Protein AF-A0A5C9C8X9-F1 (afdb_monomer)

Foldseek 3Di:
DKKKWWWKAFPVVRDIDIDIGPDPVVVLVCLQVLVDVVRNVRPPIDTQDMFIDPDPVVSVVVSVVQVVVVDPVVVVVRSVVLVVLAQVNVQVCVVVVVCPVDPVADWPVLLVVLVPDDDLAFAEEEELCQLPRSVVSSVVVPRQHYEYEHQHPVRLVVVCVVCVPRNSYHGDHDDLLPDAEEGQEYEDELPLQQHDPRCNLSVLVSVLRHYHAFHKYWYKAFQDADDDDDRGHDHPVVCCVRNVVFWDWPFWAQDCRGDPVCHSGITTTITTGD

Structure (mmCIF, N/CA/C/O backbone):
data_AF-A0A5C9C8X9-F1
#
_entry.id   AF-A0A5C9C8X9-F1
#
loop_
_atom_site.group_PDB
_atom_site.id
_atom_site.type_symbol
_atom_site.label_atom_id
_atom_site.label_alt_id
_atom_site.label_comp_id
_atom_site.label_asym_id
_atom_site.label_entity_id
_atom_site.label_seq_id
_atom_site.pdbx_PDB_ins_code
_atom_site.Cartn_x
_atom_site.Cartn_y
_atom_site.Cartn_z
_atom_site.occupancy
_atom_site.B_iso_or_equiv
_atom_site.auth_seq_id
_atom_site.auth_comp_id
_atom_site.auth_asym_id
_atom_site.auth_atom_id
_atom_site.pdbx_PDB_model_num
ATOM 1 N N . MET A 1 1 ? -4.385 0.292 -23.234 1.00 54.16 1 MET A N 1
ATOM 2 C CA . MET A 1 1 ? -3.550 -0.929 -23.290 1.00 54.16 1 MET A CA 1
ATOM 3 C C . MET A 1 1 ? -2.213 -0.589 -22.671 1.00 54.16 1 MET A C 1
ATOM 5 O O . MET A 1 1 ? -1.703 0.479 -22.976 1.00 54.16 1 MET A O 1
ATOM 9 N N . SER A 1 2 ? -1.690 -1.436 -21.790 1.00 74.44 2 SER A N 1
ATOM 10 C CA . SER A 1 2 ? -0.338 -1.294 -21.247 1.00 74.44 2 SER A CA 1
ATOM 11 C C . SER A 1 2 ? 0.562 -2.362 -21.861 1.00 74.44 2 SER A C 1
ATOM 13 O O . SER A 1 2 ? 0.133 -3.484 -22.120 1.00 74.44 2 SER A O 1
ATOM 15 N N . TYR A 1 3 ? 1.808 -1.998 -22.131 1.00 90.81 3 TYR A N 1
ATOM 16 C CA . TYR A 1 3 ? 2.844 -2.893 -22.622 1.00 90.81 3 TYR A CA 1
ATOM 17 C C . TYR A 1 3 ? 3.791 -3.219 -21.481 1.00 90.81 3 TYR A C 1
ATOM 19 O O . TYR A 1 3 ? 4.109 -2.368 -20.657 1.00 90.81 3 TYR A O 1
ATOM 27 N N . THR A 1 4 ? 4.260 -4.453 -21.439 1.00 90.19 4 THR A N 1
ATOM 28 C CA . THR A 1 4 ? 5.076 -4.967 -20.350 1.00 90.19 4 THR A CA 1
ATOM 29 C C . THR A 1 4 ? 6.483 -5.257 -20.835 1.00 90.19 4 THR A C 1
ATOM 31 O O . THR A 1 4 ? 6.650 -6.008 -21.793 1.00 90.19 4 THR A O 1
ATOM 34 N N . VAL A 1 5 ? 7.493 -4.734 -20.146 1.00 95.50 5 VAL A N 1
ATOM 35 C CA . VAL A 1 5 ? 8.868 -5.246 -20.187 1.00 95.50 5 VAL A CA 1
ATOM 36 C C . VAL A 1 5 ? 9.026 -6.226 -19.035 1.00 95.50 5 VAL A C 1
ATOM 38 O O . VAL A 1 5 ? 8.598 -5.951 -17.922 1.00 95.50 5 VAL A O 1
ATOM 41 N N . TYR A 1 6 ? 9.618 -7.386 -19.286 1.00 94.25 6 TYR A N 1
ATOM 42 C CA . TYR A 1 6 ? 9.792 -8.423 -18.276 1.00 94.25 6 TYR A CA 1
ATOM 43 C C . TYR A 1 6 ? 11.205 -8.987 -18.296 1.00 94.25 6 TYR A C 1
ATOM 45 O O . TYR A 1 6 ? 11.851 -9.073 -19.346 1.00 94.25 6 TYR A O 1
ATOM 53 N N . ILE A 1 7 ? 11.653 -9.439 -17.126 1.00 95.44 7 ILE A N 1
ATOM 54 C CA . ILE A 1 7 ? 12.846 -10.262 -16.959 1.00 95.44 7 ILE A CA 1
ATOM 55 C C . ILE A 1 7 ? 12.406 -11.604 -16.386 1.00 95.44 7 ILE A C 1
ATOM 57 O O . ILE A 1 7 ? 11.769 -11.665 -15.337 1.00 95.44 7 ILE A O 1
ATOM 61 N N . ILE A 1 8 ? 12.750 -12.684 -17.078 1.00 94.88 8 ILE A N 1
ATOM 62 C CA . ILE A 1 8 ? 12.527 -14.064 -16.639 1.00 94.88 8 ILE A CA 1
ATOM 63 C C . ILE A 1 8 ? 13.873 -14.760 -16.428 1.00 94.88 8 ILE A C 1
ATOM 65 O O . ILE A 1 8 ? 14.864 -14.434 -17.081 1.00 94.88 8 ILE A O 1
ATOM 69 N N . TYR A 1 9 ? 13.913 -15.733 -15.526 1.00 95.44 9 TYR A N 1
ATOM 70 C CA . TYR A 1 9 ? 15.111 -16.477 -15.160 1.00 95.44 9 TYR A CA 1
ATOM 71 C C . TYR A 1 9 ? 14.910 -17.978 -15.345 1.00 95.44 9 TYR A C 1
ATOM 73 O O . TYR A 1 9 ? 13.876 -18.526 -14.961 1.00 95.44 9 TYR A O 1
ATOM 81 N N . SER A 1 10 ? 15.926 -18.627 -15.909 1.00 95.31 10 SER A N 1
ATOM 82 C CA . SER A 1 10 ? 16.035 -20.077 -16.018 1.00 95.31 10 SER A CA 1
ATOM 83 C C . SER A 1 10 ? 17.062 -20.586 -15.013 1.00 95.31 10 SER A C 1
ATOM 85 O O . SER A 1 10 ? 18.243 -20.237 -15.100 1.00 95.31 10 SER A O 1
ATOM 87 N N . LYS A 1 11 ? 16.627 -21.444 -14.084 1.00 90.75 11 LYS A N 1
ATOM 88 C CA . LYS A 1 11 ? 17.527 -22.076 -13.106 1.00 90.75 11 LYS A CA 1
ATOM 89 C C . LYS A 1 11 ? 18.478 -23.073 -13.774 1.00 90.75 11 LYS A C 1
ATOM 91 O O . LYS A 1 11 ? 19.645 -23.110 -13.407 1.00 90.75 11 LYS A O 1
ATOM 96 N N . SER A 1 12 ? 18.001 -23.834 -14.764 1.00 93.44 12 SER A N 1
ATOM 97 C CA . SER A 1 12 ? 18.798 -24.850 -15.467 1.00 93.44 12 SER A CA 1
ATOM 98 C C . SER A 1 12 ? 19.929 -24.246 -16.297 1.00 93.44 12 SER A C 1
ATOM 100 O O . SER A 1 12 ? 21.004 -24.829 -16.378 1.00 93.44 12 SER A O 1
ATOM 102 N N . LEU A 1 13 ? 19.714 -23.063 -16.878 1.00 94.69 13 LEU A N 1
ATOM 103 C CA . LEU A 1 13 ? 20.738 -22.356 -17.654 1.00 94.69 13 LEU A CA 1
ATOM 104 C C . LEU A 1 13 ? 21.495 -21.293 -16.854 1.00 94.69 13 LEU A C 1
ATOM 106 O O . LEU A 1 13 ? 22.395 -20.662 -17.404 1.00 94.69 13 LEU A O 1
ATOM 110 N N . ASN A 1 14 ? 21.089 -21.034 -15.606 1.00 93.69 14 ASN A N 1
ATOM 111 C CA . ASN A 1 14 ? 21.534 -19.891 -14.808 1.00 93.69 14 ASN A CA 1
ATOM 112 C C . ASN A 1 14 ? 21.534 -18.577 -15.620 1.00 93.69 14 ASN A C 1
ATOM 114 O O . ASN A 1 14 ? 22.520 -17.836 -15.659 1.00 93.69 14 ASN A O 1
ATOM 118 N N . LYS A 1 15 ? 20.432 -18.307 -16.332 1.00 95.06 15 LYS A N 1
ATOM 119 C CA . LYS A 1 15 ? 20.369 -17.235 -17.336 1.00 95.06 15 LYS A CA 1
ATOM 120 C C . LYS A 1 15 ? 19.105 -16.398 -17.217 1.00 95.06 15 LYS A C 1
ATOM 122 O O . LYS A 1 15 ? 18.007 -16.932 -17.067 1.00 95.06 15 LYS A O 1
ATOM 127 N N . TYR A 1 16 ? 19.274 -15.087 -17.371 1.00 96.19 16 TYR A N 1
ATOM 128 C CA . TYR A 1 16 ? 18.182 -14.132 -17.528 1.00 96.19 16 TYR A CA 1
ATOM 129 C C . TYR A 1 16 ? 17.805 -13.944 -19.000 1.00 96.19 16 TYR A C 1
ATOM 131 O O . TYR A 1 16 ? 18.657 -13.970 -19.893 1.00 96.19 16 TYR A O 1
ATOM 139 N N . TYR A 1 17 ? 16.520 -13.713 -19.246 1.00 96.25 17 TYR A N 1
ATOM 140 C CA . TYR A 1 17 ? 15.983 -13.272 -20.525 1.00 96.25 17 TYR A CA 1
ATOM 141 C C . TYR A 1 17 ? 15.121 -12.032 -20.308 1.00 96.25 17 TYR A C 1
ATOM 143 O O . TYR A 1 17 ? 14.263 -12.016 -19.431 1.00 96.25 17 TYR A O 1
ATOM 151 N N . THR A 1 18 ? 15.335 -11.020 -21.144 1.00 96.75 18 THR A N 1
ATOM 152 C CA . THR A 1 18 ? 14.555 -9.782 -21.146 1.00 96.75 18 THR A CA 1
ATOM 153 C C . THR A 1 18 ? 13.741 -9.701 -22.430 1.00 96.75 18 THR A C 1
ATOM 155 O O . THR A 1 18 ? 14.275 -9.921 -23.526 1.00 96.75 18 THR A O 1
ATOM 158 N N . GLY A 1 19 ? 12.465 -9.359 -22.311 1.00 96.38 19 GLY A N 1
ATOM 159 C CA . GLY A 1 19 ? 11.583 -9.142 -23.450 1.00 96.38 19 GLY A CA 1
ATOM 160 C C . GLY A 1 19 ? 10.523 -8.096 -23.148 1.00 96.38 19 GLY A C 1
ATOM 161 O O . GLY A 1 19 ? 10.393 -7.647 -22.014 1.00 96.38 19 GLY A O 1
ATOM 162 N N . SER A 1 20 ? 9.763 -7.729 -24.173 1.00 96.44 20 SER A N 1
ATOM 163 C CA . SER A 1 20 ? 8.549 -6.935 -24.028 1.00 96.44 20 SER A CA 1
ATOM 164 C C . SER A 1 20 ? 7.373 -7.591 -24.751 1.00 96.44 20 SER A C 1
ATOM 166 O O . SER A 1 20 ? 7.565 -8.379 -25.684 1.00 96.44 20 SER A O 1
ATOM 168 N N . CYS A 1 21 ? 6.155 -7.348 -24.276 1.00 94.44 21 CYS A N 1
ATOM 169 C CA . CYS A 1 21 ? 4.918 -7.866 -24.859 1.00 94.44 21 CYS A CA 1
ATOM 170 C C . CYS A 1 21 ? 3.702 -7.071 -24.378 1.00 94.44 21 CYS A C 1
ATOM 172 O O . CYS A 1 21 ? 3.773 -6.367 -23.382 1.00 94.44 21 CYS A O 1
ATOM 174 N N . GLU A 1 22 ? 2.566 -7.249 -25.039 1.00 92.56 22 GLU A N 1
ATOM 175 C CA . GLU A 1 22 ? 1.288 -6.698 -24.579 1.00 92.56 22 GLU A CA 1
ATOM 176 C C . GLU A 1 22 ? 0.660 -7.532 -23.448 1.00 92.56 22 GLU A C 1
ATOM 178 O O . GLU A 1 22 ? 0.155 -6.987 -22.476 1.00 92.56 22 GLU A O 1
ATOM 183 N N . ASN A 1 23 ? 0.734 -8.867 -23.528 1.00 88.94 23 ASN A N 1
ATOM 184 C CA . ASN A 1 23 ? 0.167 -9.769 -22.522 1.00 88.94 23 ASN A CA 1
ATOM 185 C C . ASN A 1 23 ? 1.235 -10.722 -21.963 1.00 88.94 23 ASN A C 1
ATOM 187 O O . ASN A 1 23 ? 1.620 -11.704 -22.610 1.00 88.94 23 ASN A O 1
ATOM 191 N N . LEU A 1 24 ? 1.704 -10.432 -20.745 1.00 90.56 24 LEU A N 1
ATOM 192 C CA . LEU A 1 24 ? 2.767 -11.193 -20.086 1.00 90.56 24 LEU A CA 1
ATOM 193 C C . LEU A 1 24 ? 2.372 -12.644 -19.798 1.00 90.56 24 LEU A C 1
ATOM 195 O O . LEU A 1 24 ? 3.192 -13.542 -19.982 1.00 90.56 24 LEU A O 1
ATOM 199 N N . THR A 1 25 ? 1.126 -12.894 -19.398 1.00 87.44 25 THR A N 1
ATOM 200 C CA . THR A 1 25 ? 0.638 -14.240 -19.068 1.00 87.44 25 THR A CA 1
ATOM 201 C C . THR A 1 25 ? 0.722 -15.166 -20.279 1.00 87.44 25 THR A C 1
ATOM 203 O O . THR A 1 25 ? 1.311 -16.249 -20.209 1.00 87.44 25 THR A O 1
ATOM 206 N N . ILE A 1 26 ? 0.209 -14.709 -21.426 1.00 90.62 26 ILE A N 1
ATOM 207 C CA . ILE A 1 26 ? 0.296 -15.448 -22.691 1.00 90.62 26 ILE A CA 1
ATOM 208 C C . ILE A 1 26 ? 1.764 -15.621 -23.091 1.00 90.62 26 ILE A C 1
ATOM 210 O O . ILE A 1 26 ? 2.183 -16.714 -23.482 1.00 90.62 26 ILE A O 1
ATOM 214 N N . ARG A 1 27 ? 2.573 -14.563 -22.970 1.00 95.00 27 ARG A N 1
ATOM 215 C CA . ARG A 1 27 ? 3.978 -14.604 -23.377 1.00 95.00 27 ARG A CA 1
ATOM 216 C C . ARG A 1 27 ? 4.805 -15.586 -22.543 1.00 95.00 27 ARG A C 1
ATOM 218 O O . ARG A 1 27 ? 5.588 -16.347 -23.114 1.00 95.00 27 ARG A O 1
ATOM 225 N N . LEU A 1 28 ? 4.618 -15.618 -21.224 1.00 93.56 28 LEU A N 1
ATOM 226 C CA . LEU A 1 28 ? 5.293 -16.566 -20.337 1.00 93.56 28 LEU A CA 1
ATOM 227 C C . LEU A 1 28 ? 4.876 -18.010 -20.646 1.00 93.56 28 LEU A C 1
ATOM 229 O O . LEU A 1 28 ? 5.739 -18.884 -20.740 1.00 93.56 28 LEU A O 1
ATOM 233 N N . SER A 1 29 ? 3.581 -18.252 -20.884 1.00 92.25 29 SER A N 1
ATOM 234 C CA . SER A 1 29 ? 3.075 -19.559 -21.326 1.00 92.25 29 SER A CA 1
ATOM 235 C C . SER A 1 29 ? 3.774 -20.027 -22.609 1.00 92.25 29 SER A C 1
ATOM 237 O O . SER A 1 29 ? 4.264 -21.152 -22.675 1.00 92.25 29 SER A O 1
ATOM 239 N N . GLN A 1 30 ? 3.939 -19.147 -23.602 1.00 93.94 30 GLN A N 1
ATOM 240 C CA . GLN A 1 30 ? 4.663 -19.471 -24.837 1.00 93.94 30 GLN A CA 1
ATOM 241 C C . GLN A 1 30 ? 6.145 -19.807 -24.598 1.00 93.94 30 GLN A C 1
ATOM 243 O O . GLN A 1 30 ? 6.674 -20.713 -25.248 1.00 93.94 30 GLN A O 1
ATOM 248 N N . HIS A 1 31 ? 6.824 -19.091 -23.691 1.00 94.44 31 HIS A N 1
ATOM 249 C CA . HIS A 1 31 ? 8.203 -19.407 -23.305 1.00 94.44 31 HIS A CA 1
ATOM 250 C C . HIS A 1 31 ? 8.302 -20.804 -22.683 1.00 94.44 31 HIS A C 1
ATOM 252 O O . HIS A 1 31 ? 9.160 -21.584 -23.100 1.00 94.44 31 HIS A O 1
ATOM 258 N N . ASN A 1 32 ? 7.400 -21.134 -21.756 1.00 94.19 32 ASN A N 1
ATOM 259 C CA . ASN A 1 32 ? 7.383 -22.413 -21.042 1.00 94.19 32 ASN A CA 1
ATOM 260 C C . ASN A 1 32 ? 6.801 -23.581 -21.850 1.00 94.19 32 ASN A C 1
ATOM 262 O O . ASN A 1 32 ? 7.079 -24.730 -21.535 1.00 94.19 32 ASN A O 1
ATOM 266 N N . ALA A 1 33 ? 6.088 -23.302 -22.941 1.00 93.56 33 ALA A N 1
ATOM 267 C CA . ALA A 1 33 ? 5.681 -24.288 -23.941 1.00 93.56 33 ALA A CA 1
ATOM 268 C C . ALA A 1 33 ? 6.749 -24.529 -25.032 1.00 93.56 33 ALA A C 1
ATOM 270 O O . ALA A 1 33 ? 6.484 -25.223 -26.010 1.00 93.56 33 ALA A O 1
ATOM 271 N N . GLY A 1 34 ? 7.931 -23.904 -24.936 1.00 91.69 34 GLY A N 1
ATOM 272 C CA . GLY A 1 34 ? 9.030 -24.095 -25.893 1.00 91.69 34 GLY A CA 1
ATOM 273 C C . GLY A 1 34 ? 8.799 -23.520 -27.288 1.00 91.69 34 GLY A C 1
ATOM 274 O O . GLY A 1 34 ? 9.592 -23.782 -28.192 1.00 91.69 34 GLY A O 1
ATOM 275 N N . ARG A 1 35 ? 7.774 -22.677 -27.466 1.00 89.50 35 ARG A N 1
ATOM 276 C CA . ARG A 1 35 ? 7.424 -22.074 -28.765 1.00 89.50 35 ARG A CA 1
ATOM 277 C C . ARG A 1 35 ? 8.446 -21.043 -29.257 1.00 89.50 35 ARG A C 1
ATOM 279 O O . ARG A 1 35 ? 8.463 -20.703 -30.434 1.00 89.50 35 ARG A O 1
ATOM 286 N N . ASN A 1 36 ? 9.315 -20.547 -28.375 1.00 87.06 36 ASN A N 1
ATOM 287 C CA . ASN A 1 36 ? 10.373 -19.593 -28.706 1.00 87.06 36 ASN A CA 1
ATOM 288 C C . ASN A 1 36 ? 11.736 -20.298 -28.810 1.00 87.06 36 ASN A C 1
ATOM 290 O O . ASN A 1 36 ? 12.291 -20.753 -27.807 1.00 87.06 36 ASN A O 1
ATOM 294 N N . LYS A 1 37 ? 12.324 -20.322 -30.017 1.00 89.38 37 LYS A N 1
ATOM 295 C CA . LYS A 1 37 ? 13.599 -21.015 -30.304 1.00 89.38 37 LYS A CA 1
ATOM 296 C C . LYS A 1 37 ? 14.743 -20.590 -29.374 1.00 89.38 37 LYS A C 1
ATOM 298 O O . LYS A 1 37 ? 15.535 -21.436 -28.976 1.00 89.38 37 LYS A O 1
ATOM 303 N N . SER A 1 38 ? 14.823 -19.306 -29.019 1.00 86.19 38 SER A N 1
ATOM 304 C CA . SER A 1 38 ? 15.892 -18.750 -28.176 1.00 86.19 38 SER A CA 1
ATOM 305 C C . SER A 1 38 ? 15.735 -19.040 -26.681 1.00 86.19 38 SER A C 1
ATOM 307 O O . SER A 1 38 ? 16.709 -18.916 -25.942 1.00 86.19 38 SER A O 1
ATOM 309 N N . THR A 1 39 ? 14.544 -19.439 -26.226 1.00 91.69 39 THR A N 1
ATOM 310 C CA . THR A 1 39 ? 14.269 -19.713 -24.806 1.00 91.69 39 THR A CA 1
ATOM 311 C C . THR A 1 39 ? 13.896 -21.165 -24.525 1.00 91.69 39 THR A C 1
ATOM 313 O O . THR A 1 39 ? 13.826 -21.545 -23.362 1.00 91.69 39 THR A O 1
ATOM 316 N N . LYS A 1 40 ? 13.685 -22.005 -25.547 1.00 94.69 40 LYS A N 1
ATOM 317 C CA . LYS A 1 40 ? 13.241 -23.401 -25.371 1.00 94.69 40 LYS A CA 1
ATOM 318 C C . LYS A 1 40 ? 14.136 -24.239 -24.445 1.00 94.69 40 LYS A C 1
ATOM 320 O O . LYS A 1 40 ? 13.632 -25.088 -23.729 1.00 94.69 40 LYS A O 1
ATOM 325 N N . ALA A 1 41 ? 15.446 -23.981 -24.430 1.00 94.56 41 ALA A N 1
ATOM 326 C CA . ALA A 1 41 ? 16.402 -24.726 -23.607 1.00 94.56 41 ALA A CA 1
ATOM 327 C C . ALA A 1 41 ? 16.349 -24.353 -22.113 1.00 94.56 41 ALA A C 1
ATOM 329 O O . ALA A 1 41 ? 16.896 -25.073 -21.288 1.00 94.56 41 ALA A O 1
ATOM 330 N N . GLY A 1 42 ? 15.733 -23.216 -21.769 1.00 91.75 42 GLY A N 1
ATOM 331 C CA . GLY A 1 42 ? 15.722 -22.684 -20.404 1.00 91.75 42 GLY A CA 1
ATOM 332 C C . GLY A 1 42 ? 14.438 -22.923 -19.625 1.00 91.75 42 GLY A C 1
ATOM 333 O O . GLY A 1 42 ? 14.276 -22.348 -18.555 1.00 91.75 42 GLY A O 1
ATOM 334 N N . ILE A 1 43 ? 13.520 -23.730 -20.151 1.00 94.06 43 ILE A N 1
ATOM 335 C CA . ILE A 1 43 ? 12.267 -24.059 -19.467 1.00 94.06 43 ILE A CA 1
ATOM 336 C C . ILE A 1 43 ? 12.591 -24.842 -18.175 1.00 94.06 43 ILE A C 1
ATOM 338 O O . ILE A 1 43 ? 13.430 -25.743 -18.224 1.00 94.06 43 ILE A O 1
ATOM 342 N N . PRO A 1 44 ? 11.943 -24.545 -17.032 1.00 94.12 44 PRO A N 1
ATOM 343 C CA . PRO A 1 44 ? 10.958 -23.486 -16.839 1.00 94.12 44 PRO A CA 1
ATOM 344 C C . PRO A 1 44 ? 11.602 -22.113 -16.607 1.00 94.12 44 PRO A C 1
ATOM 346 O O . PRO A 1 44 ? 12.579 -21.957 -15.873 1.00 94.12 44 PRO A O 1
ATOM 349 N N . TRP A 1 45 ? 10.977 -21.101 -17.196 1.00 94.56 45 TRP A N 1
ATOM 350 C CA . TRP A 1 45 ? 11.244 -19.694 -16.961 1.00 94.56 45 TRP A CA 1
ATOM 351 C C . TRP A 1 45 ? 10.318 -19.148 -15.882 1.00 94.56 45 TRP A C 1
ATOM 353 O O . TRP A 1 45 ? 9.102 -19.353 -15.932 1.00 94.56 45 TRP A O 1
ATOM 363 N N . ILE A 1 46 ? 10.902 -18.408 -14.944 1.00 89.00 46 ILE A N 1
ATOM 364 C CA . ILE A 1 46 ? 10.208 -17.782 -13.816 1.00 89.00 46 ILE A CA 1
ATOM 365 C C . ILE A 1 46 ? 10.367 -16.269 -13.935 1.00 89.00 46 ILE A C 1
ATOM 367 O O . ILE A 1 46 ? 11.475 -15.796 -14.181 1.00 89.00 46 ILE A O 1
ATOM 371 N N . ILE A 1 47 ? 9.290 -15.504 -13.757 1.00 88.94 47 ILE A N 1
ATOM 372 C CA . ILE A 1 47 ? 9.359 -14.036 -13.752 1.00 88.94 47 ILE A CA 1
ATOM 373 C C . ILE A 1 47 ? 10.186 -13.555 -12.555 1.00 88.94 47 ILE A C 1
ATOM 375 O O . ILE A 1 47 ? 10.045 -14.062 -11.444 1.00 88.94 47 ILE A O 1
ATOM 379 N N . LYS A 1 48 ? 11.063 -12.581 -12.803 1.00 87.81 48 LYS A N 1
ATOM 380 C CA . LYS A 1 48 ? 11.897 -11.919 -11.795 1.00 87.81 48 LYS A CA 1
ATOM 381 C C . LYS A 1 48 ? 11.708 -10.410 -11.730 1.00 87.81 48 LYS A C 1
ATOM 383 O O . LYS A 1 48 ? 12.005 -9.842 -10.694 1.00 87.81 48 LYS A O 1
ATOM 388 N N . HIS A 1 49 ? 11.247 -9.777 -12.807 1.00 85.75 49 HIS A N 1
ATOM 389 C CA . HIS A 1 49 ? 11.015 -8.331 -12.852 1.00 85.75 49 HIS A CA 1
ATOM 390 C C . HIS A 1 49 ? 9.990 -7.976 -13.928 1.00 85.75 49 HIS A C 1
ATOM 392 O O . HIS A 1 49 ? 9.929 -8.665 -14.954 1.00 85.75 49 HIS A O 1
ATOM 398 N N . ILE A 1 50 ? 9.213 -6.916 -13.702 1.00 87.06 50 ILE A N 1
ATOM 399 C CA . ILE A 1 50 ? 8.172 -6.420 -14.610 1.00 87.06 50 ILE A CA 1
ATOM 400 C C . ILE A 1 50 ? 8.164 -4.884 -14.581 1.00 87.06 50 ILE A C 1
ATOM 402 O O . ILE A 1 50 ? 8.187 -4.288 -13.513 1.00 87.06 50 ILE A O 1
ATOM 406 N N . GLU A 1 51 ? 8.070 -4.249 -15.747 1.00 85.06 51 GLU A N 1
ATOM 407 C CA . GLU A 1 51 ? 7.847 -2.807 -15.903 1.00 85.06 51 GLU A CA 1
ATOM 408 C C . GLU A 1 51 ? 6.701 -2.576 -16.902 1.00 85.06 51 GLU A C 1
ATOM 410 O O . GLU A 1 51 ? 6.590 -3.306 -17.892 1.00 85.06 51 GLU A O 1
ATOM 415 N N . TYR A 1 52 ? 5.853 -1.571 -16.666 1.00 85.81 52 TYR A N 1
ATOM 4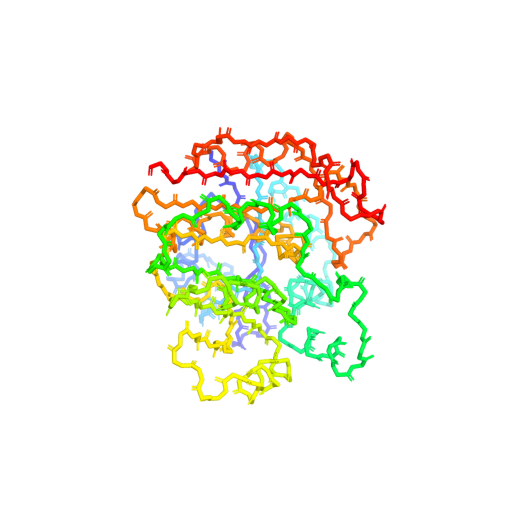16 C CA . TYR A 1 52 ? 4.704 -1.250 -17.522 1.00 85.81 52 TYR A CA 1
ATOM 417 C C . TYR A 1 52 ? 4.889 0.086 -18.241 1.00 85.81 52 TYR A C 1
ATOM 419 O O . TYR A 1 52 ? 5.416 1.039 -17.674 1.00 85.81 52 TYR A O 1
ATOM 427 N N . TYR A 1 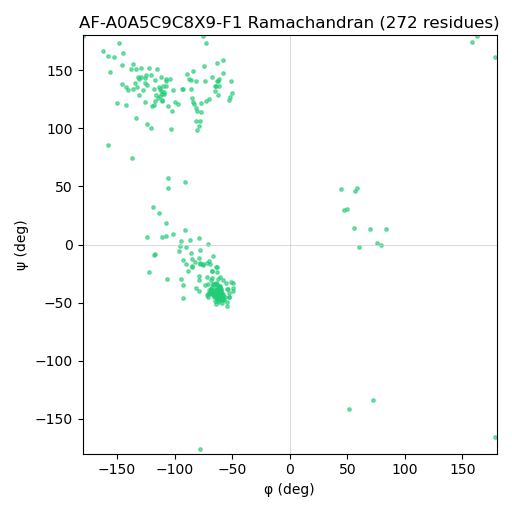53 ? 4.405 0.152 -19.477 1.00 84.56 53 TYR A N 1
ATOM 428 C CA . TYR A 1 53 ? 4.521 1.300 -20.370 1.00 84.56 53 TYR A CA 1
ATOM 429 C C . TYR A 1 53 ? 3.213 1.561 -21.107 1.00 84.56 53 TYR A C 1
ATOM 431 O O . TYR A 1 53 ? 2.453 0.634 -21.396 1.00 84.56 53 TYR A O 1
ATOM 439 N N . ASN A 1 54 ? 2.972 2.821 -21.458 1.00 80.31 54 ASN A N 1
ATOM 440 C CA . ASN A 1 54 ? 1.760 3.225 -22.168 1.00 80.31 54 ASN A CA 1
ATOM 441 C C . ASN A 1 54 ? 1.846 2.899 -23.660 1.00 80.31 54 ASN A C 1
ATOM 443 O O . ASN A 1 54 ? 0.837 2.595 -24.295 1.00 80.31 54 ASN A O 1
ATOM 447 N N . THR A 1 55 ? 3.057 2.912 -24.221 1.00 88.69 55 THR A N 1
ATOM 448 C CA . THR A 1 55 ? 3.288 2.627 -25.638 1.00 88.69 55 THR A CA 1
ATOM 449 C C . THR A 1 55 ? 4.256 1.465 -25.847 1.00 88.69 55 THR A C 1
ATOM 451 O O . THR A 1 55 ? 5.165 1.207 -25.054 1.00 88.69 55 THR A O 1
ATOM 454 N N . PHE A 1 56 ? 4.091 0.765 -26.972 1.00 90.94 56 PHE A N 1
ATOM 455 C CA . PHE A 1 56 ? 5.004 -0.312 -27.350 1.00 90.94 56 PHE A CA 1
ATOM 456 C C . PHE A 1 56 ? 6.419 0.218 -27.614 1.00 90.94 56 PHE A C 1
ATOM 458 O O . PHE A 1 56 ? 7.405 -0.453 -27.314 1.00 90.94 56 PHE A O 1
ATOM 465 N N . THR A 1 57 ? 6.524 1.439 -28.145 1.00 93.69 57 THR A N 1
ATOM 466 C CA . THR A 1 57 ? 7.796 2.111 -28.429 1.00 93.69 57 THR A CA 1
ATOM 467 C C . THR A 1 57 ? 8.617 2.334 -27.162 1.00 93.69 57 THR A C 1
ATOM 469 O O . THR A 1 57 ? 9.814 2.040 -27.155 1.00 93.69 57 THR A O 1
ATOM 472 N N . GLU A 1 58 ? 7.992 2.787 -26.075 1.00 88.44 58 GLU A N 1
ATOM 473 C CA . GLU A 1 58 ? 8.654 2.941 -24.774 1.00 88.44 58 GLU A CA 1
ATOM 474 C C . GLU A 1 58 ? 9.125 1.589 -24.230 1.00 88.44 58 GLU A C 1
ATOM 476 O O . GLU A 1 58 ? 10.302 1.436 -23.897 1.00 88.44 58 GLU A O 1
ATOM 481 N N . ALA A 1 59 ? 8.249 0.576 -24.239 1.00 92.00 59 ALA A N 1
ATOM 482 C CA . ALA A 1 59 ? 8.591 -0.767 -23.773 1.00 92.00 59 ALA A CA 1
ATOM 483 C C . ALA A 1 59 ? 9.779 -1.361 -24.552 1.00 92.00 59 ALA A C 1
ATOM 485 O O . ALA A 1 59 ? 10.710 -1.923 -23.971 1.00 92.00 59 ALA A O 1
ATOM 486 N N . ARG A 1 60 ? 9.800 -1.196 -25.879 1.00 95.50 60 ARG A N 1
ATOM 487 C CA . ARG A 1 60 ? 10.904 -1.663 -26.731 1.00 95.50 60 ARG A CA 1
ATOM 488 C C . ARG A 1 60 ? 12.189 -0.875 -26.505 1.00 95.50 60 ARG A C 1
ATOM 490 O O . ARG A 1 60 ? 13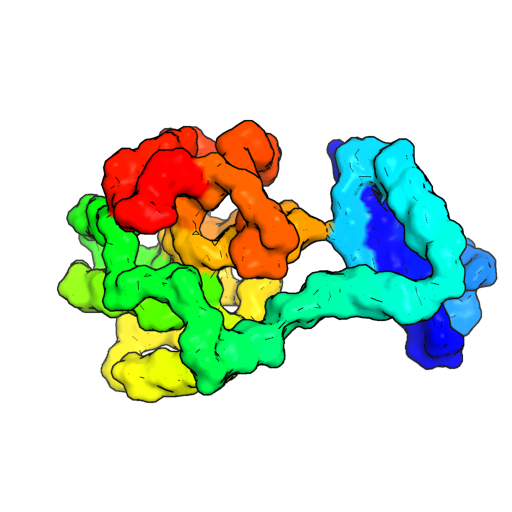.262 -1.479 -26.482 1.00 95.50 60 ARG A O 1
ATOM 497 N N . SER A 1 61 ? 12.093 0.438 -26.303 1.00 92.19 61 SER A N 1
ATOM 498 C CA . SER A 1 61 ? 13.251 1.285 -25.990 1.00 92.19 61 SER A CA 1
ATOM 499 C C . SER A 1 61 ? 13.885 0.869 -24.666 1.00 92.19 61 SER A C 1
ATOM 501 O O . SER A 1 61 ? 15.105 0.712 -24.577 1.00 92.19 61 SER A O 1
ATOM 503 N N . ARG A 1 62 ? 13.058 0.581 -23.656 1.00 94.12 62 ARG A N 1
ATOM 504 C CA . ARG A 1 62 ? 13.518 0.061 -22.371 1.00 94.12 62 ARG A CA 1
ATOM 505 C C . ARG A 1 62 ? 14.142 -1.327 -22.490 1.00 94.12 62 ARG A C 1
ATOM 507 O O . ARG A 1 62 ? 15.248 -1.533 -21.992 1.00 94.12 62 ARG A O 1
ATOM 514 N N . GLU A 1 63 ? 13.479 -2.268 -23.164 1.00 96.81 63 GLU A N 1
ATOM 515 C CA . GLU A 1 63 ? 14.020 -3.611 -23.420 1.00 96.81 63 GLU A CA 1
ATOM 516 C C . GLU A 1 63 ? 15.414 -3.525 -24.069 1.00 96.81 63 GLU A C 1
ATOM 518 O O . GLU A 1 63 ? 16.346 -4.220 -23.653 1.00 96.81 63 GLU A O 1
ATOM 523 N N . ALA A 1 64 ? 15.570 -2.646 -25.067 1.00 95.69 64 ALA A N 1
ATOM 524 C CA . ALA A 1 64 ? 16.838 -2.404 -25.744 1.00 95.69 64 ALA A CA 1
ATOM 525 C C . ALA A 1 64 ? 17.897 -1.814 -24.801 1.00 95.69 64 ALA A C 1
ATOM 527 O O . ALA A 1 64 ? 19.036 -2.286 -24.807 1.00 95.69 64 ALA A O 1
ATOM 528 N N . ALA A 1 65 ? 17.532 -0.845 -23.956 1.00 91.06 65 ALA A N 1
ATOM 529 C CA . ALA A 1 65 ? 18.429 -0.273 -22.956 1.00 91.06 65 ALA A CA 1
ATOM 530 C C . ALA A 1 65 ? 18.944 -1.341 -21.975 1.00 91.06 65 ALA A C 1
ATOM 532 O O . ALA A 1 65 ? 20.154 -1.451 -21.782 1.00 91.06 65 ALA A O 1
ATOM 533 N N . ILE A 1 66 ? 18.061 -2.197 -21.437 1.00 92.75 66 ILE A N 1
ATOM 534 C CA . ILE A 1 66 ? 18.453 -3.302 -20.542 1.00 92.75 66 ILE A CA 1
ATOM 535 C C . ILE A 1 66 ? 19.426 -4.250 -21.251 1.00 92.75 66 ILE A C 1
ATOM 537 O O . ILE A 1 66 ? 20.479 -4.594 -20.714 1.00 92.75 66 ILE A O 1
ATOM 541 N N . LYS A 1 67 ? 19.108 -4.651 -22.488 1.00 93.88 67 LYS A N 1
ATOM 542 C CA . LYS A 1 67 ? 19.955 -5.558 -23.279 1.00 93.88 67 LYS A CA 1
ATOM 543 C C . LYS A 1 67 ? 21.313 -4.955 -23.627 1.00 93.88 67 LYS A C 1
ATOM 545 O O . LYS A 1 67 ? 22.298 -5.691 -23.682 1.00 93.88 67 LYS A O 1
ATOM 550 N N . LYS A 1 68 ? 21.379 -3.640 -23.850 1.00 93.19 68 LYS A N 1
ATOM 551 C CA . LYS A 1 68 ? 22.617 -2.923 -24.183 1.00 93.19 68 LYS A CA 1
ATOM 552 C C . LYS A 1 68 ? 23.633 -2.972 -23.044 1.00 93.19 68 LYS A C 1
ATOM 554 O O . LYS A 1 68 ? 24.823 -3.072 -23.327 1.00 93.19 68 LYS A O 1
ATOM 559 N N . MET A 1 69 ? 23.176 -2.975 -21.791 1.00 91.56 69 MET A N 1
ATOM 560 C CA . MET A 1 69 ? 24.063 -3.027 -20.624 1.00 91.56 69 MET A CA 1
ATOM 561 C C . MET A 1 69 ? 24.894 -4.312 -20.559 1.00 91.56 69 MET A C 1
ATOM 563 O O . MET A 1 69 ? 25.996 -4.282 -20.021 1.00 91.56 69 MET A O 1
ATOM 567 N N . LYS A 1 70 ? 24.381 -5.439 -21.086 1.00 89.94 70 LYS A N 1
ATOM 568 C CA . LYS A 1 70 ? 25.057 -6.757 -21.090 1.00 89.94 70 LYS A CA 1
ATOM 569 C C . LYS A 1 70 ? 25.652 -7.157 -19.728 1.00 89.94 70 LYS A C 1
ATOM 571 O O . LYS A 1 70 ? 26.638 -7.884 -19.665 1.00 89.94 70 LYS A O 1
ATOM 576 N N . SER A 1 71 ? 25.040 -6.698 -18.640 1.00 88.62 71 SER A N 1
ATOM 577 C CA . SER A 1 71 ? 25.552 -6.864 -17.284 1.00 88.62 71 SER A CA 1
ATOM 578 C C . SER A 1 71 ? 24.552 -7.652 -16.453 1.00 88.62 71 SER A C 1
ATOM 580 O O . SER A 1 71 ? 23.409 -7.232 -16.266 1.00 88.62 71 SER A O 1
ATOM 582 N N . ARG A 1 72 ? 24.994 -8.809 -15.950 1.00 89.56 72 ARG A N 1
ATOM 583 C CA . ARG A 1 72 ? 24.215 -9.609 -15.002 1.00 89.56 72 ARG A CA 1
ATOM 584 C C . ARG A 1 72 ? 23.962 -8.825 -13.720 1.00 89.56 72 ARG A C 1
ATOM 586 O O . ARG A 1 72 ? 22.828 -8.809 -13.272 1.00 89.56 72 ARG A O 1
ATOM 593 N N . ILE A 1 73 ? 24.979 -8.123 -13.219 1.00 80.12 73 ILE A N 1
ATOM 594 C CA . ILE A 1 73 ? 24.882 -7.276 -12.025 1.00 80.12 73 ILE A CA 1
ATOM 595 C C . ILE A 1 73 ? 23.831 -6.183 -12.229 1.00 80.12 73 ILE A C 1
ATOM 597 O O . ILE A 1 73 ? 23.062 -5.922 -11.321 1.00 80.12 73 ILE A O 1
ATOM 601 N N . TYR A 1 74 ? 23.737 -5.586 -13.423 1.00 80.19 74 TYR A N 1
ATOM 602 C CA . TYR A 1 74 ? 22.692 -4.601 -13.724 1.00 80.19 74 TYR A CA 1
ATOM 603 C C . TYR A 1 74 ? 21.289 -5.227 -13.771 1.00 80.19 74 TYR A C 1
ATOM 605 O O . TYR A 1 74 ? 20.331 -4.660 -13.265 1.00 80.19 74 TYR A O 1
ATOM 613 N N . ILE A 1 75 ? 21.138 -6.415 -14.365 1.00 88.50 75 ILE A N 1
ATOM 614 C CA . ILE A 1 75 ? 19.850 -7.129 -14.347 1.00 88.50 75 ILE A CA 1
ATOM 615 C C . ILE A 1 75 ? 19.461 -7.492 -12.913 1.00 88.50 75 ILE A C 1
ATOM 617 O O . ILE A 1 75 ? 18.325 -7.270 -12.506 1.00 88.50 75 ILE A O 1
ATOM 621 N N . GLU A 1 76 ? 20.407 -8.026 -12.149 1.00 84.88 76 GLU A N 1
ATOM 622 C CA . GLU A 1 76 ? 20.231 -8.324 -10.736 1.00 84.88 76 GLU A CA 1
ATOM 623 C C . GLU A 1 76 ? 19.973 -7.053 -9.942 1.00 84.88 76 GLU A C 1
ATOM 625 O O . GLU A 1 76 ? 19.157 -7.115 -9.049 1.00 84.88 76 GLU A O 1
ATOM 630 N N . SER A 1 77 ? 20.540 -5.895 -10.289 1.00 77.38 77 SER A N 1
ATOM 631 C CA . SER A 1 77 ? 20.217 -4.630 -9.628 1.00 77.38 77 SER A CA 1
ATOM 632 C C . SER A 1 77 ? 18.828 -4.122 -9.979 1.00 77.38 77 SER A C 1
ATOM 634 O O . SER A 1 77 ? 18.257 -3.442 -9.154 1.00 77.38 77 SER A O 1
ATOM 636 N N . LEU A 1 78 ? 18.268 -4.431 -11.155 1.00 80.62 78 LEU A N 1
ATOM 637 C CA . LEU A 1 78 ? 16.864 -4.126 -11.474 1.00 80.62 78 LEU A CA 1
ATOM 638 C C . LEU A 1 78 ? 15.906 -5.042 -10.705 1.00 80.62 78 LEU A C 1
ATOM 640 O O . LEU A 1 78 ? 14.911 -4.593 -10.147 1.00 80.62 78 LEU A O 1
ATOM 644 N N . ILE A 1 79 ? 16.238 -6.334 -10.646 1.00 80.12 79 ILE A N 1
ATOM 645 C CA . ILE A 1 79 ? 15.502 -7.320 -9.847 1.00 80.12 79 ILE A CA 1
ATOM 646 C C . ILE A 1 79 ? 15.620 -6.974 -8.362 1.00 80.12 79 ILE A C 1
ATOM 648 O O . ILE A 1 79 ? 14.650 -7.059 -7.624 1.00 80.12 79 ILE A O 1
ATOM 652 N N . ASN A 1 80 ? 16.806 -6.562 -7.925 1.00 63.84 80 ASN A N 1
ATOM 653 C CA . ASN A 1 80 ? 17.104 -6.242 -6.543 1.00 63.84 80 ASN A CA 1
ATOM 654 C C . ASN A 1 80 ? 16.736 -4.816 -6.177 1.00 63.84 80 ASN A C 1
ATOM 656 O O . ASN A 1 80 ? 16.598 -4.581 -4.999 1.00 63.84 80 ASN A O 1
ATOM 660 N N . SER A 1 81 ? 16.550 -3.881 -7.109 1.00 57.91 81 SER A N 1
ATOM 661 C CA . SER A 1 81 ? 15.900 -2.600 -6.817 1.00 57.91 81 SER A CA 1
ATOM 662 C C . SER A 1 81 ? 14.402 -2.814 -6.626 1.00 57.91 81 SER A C 1
ATOM 664 O O . SER A 1 81 ? 13.813 -2.230 -5.726 1.00 57.91 81 SER A O 1
ATOM 666 N N . ALA A 1 82 ? 13.808 -3.750 -7.377 1.00 51.69 82 ALA A N 1
ATOM 667 C CA . ALA A 1 82 ? 12.469 -4.250 -7.083 1.00 51.69 82 ALA A CA 1
ATOM 668 C C . ALA A 1 82 ? 12.418 -5.074 -5.772 1.00 51.69 82 ALA A C 1
ATOM 670 O O . ALA A 1 82 ? 11.410 -5.025 -5.074 1.00 51.69 82 ALA A O 1
ATOM 671 N N . ASN A 1 83 ? 13.504 -5.770 -5.388 1.00 51.09 83 ASN A N 1
ATOM 672 C CA . ASN A 1 83 ? 13.637 -6.448 -4.084 1.00 51.09 83 ASN A CA 1
ATOM 673 C C . ASN A 1 83 ? 14.252 -5.572 -2.972 1.00 51.09 83 ASN A C 1
ATOM 675 O O . ASN A 1 83 ? 14.374 -6.045 -1.849 1.00 51.09 83 ASN A O 1
ATOM 679 N N . SER A 1 84 ? 14.668 -4.322 -3.217 1.00 58.16 84 SER A N 1
ATOM 680 C CA . SER A 1 84 ? 15.441 -3.557 -2.214 1.00 58.16 84 SER A CA 1
ATOM 681 C C . SER A 1 84 ? 14.559 -3.002 -1.112 1.00 58.16 84 SER A C 1
ATOM 683 O O . SER A 1 84 ? 15.072 -2.412 -0.175 1.00 58.16 84 SER A O 1
ATOM 685 N N . LEU A 1 85 ? 13.245 -3.180 -1.245 1.00 75.31 85 LEU A N 1
ATOM 686 C CA . LEU A 1 85 ? 12.205 -2.780 -0.304 1.00 75.31 85 LEU A CA 1
ATOM 687 C C . LEU A 1 85 ? 11.438 -4.011 0.201 1.00 75.31 85 LEU A C 1
ATOM 689 O O . LEU A 1 85 ? 10.229 -3.947 0.417 1.00 75.31 85 LEU A O 1
ATOM 693 N N . ASP A 1 86 ? 12.130 -5.147 0.314 1.00 80.38 86 ASP A N 1
ATOM 694 C CA . ASP A 1 86 ? 11.579 -6.407 0.806 1.00 80.38 86 ASP A CA 1
ATOM 695 C C . ASP A 1 86 ? 11.449 -6.444 2.343 1.00 80.38 86 ASP A C 1
ATOM 697 O O . ASP A 1 86 ? 11.701 -5.466 3.054 1.00 80.38 86 ASP A O 1
ATOM 701 N N . ALA A 1 87 ? 11.035 -7.600 2.868 1.00 85.62 87 ALA A N 1
ATOM 702 C CA . ALA A 1 87 ? 10.868 -7.827 4.300 1.00 85.62 87 ALA A CA 1
ATOM 703 C C . ALA A 1 87 ? 12.124 -7.483 5.115 1.00 85.62 87 ALA A C 1
ATOM 705 O O . ALA A 1 87 ? 12.001 -6.925 6.206 1.00 85.62 87 ALA A O 1
ATOM 706 N N . ASN A 1 88 ? 13.319 -7.786 4.594 1.00 84.69 88 ASN A N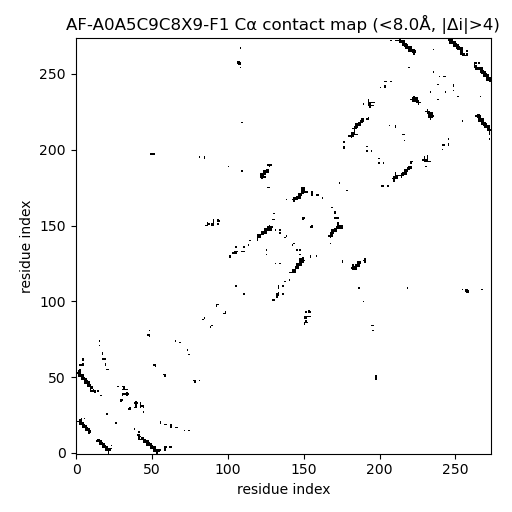 1
ATOM 707 C CA . ASN A 1 88 ? 14.574 -7.532 5.297 1.00 84.69 88 ASN A CA 1
ATOM 708 C C . ASN A 1 88 ? 14.861 -6.035 5.344 1.00 84.69 88 ASN A C 1
ATOM 710 O O . ASN A 1 88 ? 15.133 -5.513 6.419 1.00 84.69 88 ASN A O 1
ATOM 714 N N . PHE A 1 89 ? 14.700 -5.326 4.220 1.00 85.88 89 PHE A N 1
ATOM 715 C CA . PHE A 1 89 ? 14.890 -3.875 4.184 1.00 85.88 89 PHE A CA 1
ATOM 716 C C . PHE A 1 89 ? 14.028 -3.154 5.226 1.00 85.88 89 PHE A C 1
ATOM 718 O O . PHE A 1 89 ? 14.534 -2.329 5.989 1.00 85.88 89 PHE A O 1
ATOM 725 N N . TRP A 1 90 ? 12.729 -3.463 5.285 1.00 89.69 90 TRP A N 1
ATOM 726 C CA . TRP A 1 90 ? 11.838 -2.821 6.254 1.00 89.69 90 TRP A CA 1
ATOM 727 C C . TRP A 1 90 ? 12.132 -3.273 7.686 1.00 89.69 90 TRP A C 1
ATOM 729 O O . TRP A 1 90 ? 12.145 -2.439 8.592 1.00 89.69 90 TRP A O 1
ATOM 739 N N . SER A 1 91 ? 12.446 -4.554 7.896 1.00 90.75 91 SER A N 1
ATOM 740 C CA . SER A 1 91 ? 12.845 -5.074 9.210 1.00 90.75 91 SER A CA 1
ATOM 741 C C . SER A 1 91 ? 14.091 -4.371 9.749 1.00 90.75 91 SER A C 1
ATOM 743 O O . SER A 1 91 ? 14.084 -3.936 10.902 1.00 90.75 91 SER A O 1
ATOM 745 N N . ASP A 1 92 ? 15.108 -4.165 8.910 1.00 87.44 92 ASP A N 1
ATOM 746 C CA . ASP A 1 92 ? 16.339 -3.458 9.269 1.00 87.44 92 ASP A CA 1
ATOM 747 C C . ASP A 1 92 ? 16.050 -2.017 9.701 1.00 87.44 92 ASP A C 1
ATOM 749 O O . ASP A 1 92 ? 16.656 -1.513 10.651 1.00 87.44 92 ASP A O 1
ATOM 753 N N . LYS A 1 93 ? 15.104 -1.328 9.046 1.00 88.31 93 LYS A N 1
ATOM 754 C CA . LYS A 1 93 ? 14.716 0.031 9.451 1.00 88.31 93 LYS A CA 1
ATOM 755 C C . LYS A 1 93 ? 14.113 0.055 10.850 1.00 88.31 93 LYS A C 1
ATOM 757 O O . LYS A 1 93 ? 14.478 0.931 11.633 1.00 88.31 93 LYS A O 1
ATOM 762 N N . TYR A 1 94 ? 13.236 -0.892 11.177 1.00 89.31 94 TYR A N 1
ATOM 763 C CA . TYR A 1 94 ? 12.637 -0.978 12.511 1.00 89.31 94 TYR A CA 1
ATOM 764 C C . TYR A 1 94 ? 13.653 -1.397 13.578 1.00 89.31 94 TYR A C 1
ATOM 766 O O . TYR A 1 94 ? 13.693 -0.786 14.642 1.00 89.31 94 TYR A O 1
ATOM 774 N N . GLN A 1 95 ? 14.523 -2.368 13.292 1.00 87.50 95 GLN A N 1
ATOM 775 C CA . GLN A 1 95 ? 15.568 -2.803 14.229 1.00 87.50 95 GLN A CA 1
ATOM 776 C C . GLN A 1 95 ? 16.561 -1.684 14.558 1.00 87.50 95 GLN A C 1
ATOM 778 O O . GLN A 1 95 ? 16.974 -1.535 15.706 1.00 87.50 95 GLN A O 1
ATOM 783 N N . ASN A 1 96 ? 16.904 -0.862 13.565 1.00 83.69 96 ASN A N 1
ATOM 784 C CA . ASN A 1 96 ? 17.834 0.253 13.727 1.00 83.69 96 ASN A CA 1
ATOM 785 C C . ASN A 1 96 ? 17.143 1.576 14.109 1.00 83.69 96 ASN A C 1
ATOM 787 O O . ASN A 1 96 ? 17.763 2.633 13.994 1.00 83.69 96 ASN A O 1
ATOM 791 N N . ASN A 1 97 ? 15.862 1.555 14.509 1.00 82.31 97 ASN A N 1
ATOM 792 C CA . ASN A 1 97 ? 15.056 2.745 14.836 1.00 82.31 97 ASN A CA 1
ATOM 793 C C . ASN A 1 97 ? 15.106 3.853 13.759 1.00 82.31 97 ASN A C 1
ATOM 795 O O . ASN A 1 97 ? 15.008 5.046 14.042 1.00 82.31 97 ASN A O 1
ATOM 799 N N . SER A 1 98 ? 15.277 3.465 12.496 1.00 79.94 98 SER A N 1
ATOM 800 C CA . SER A 1 98 ? 15.401 4.358 11.344 1.00 79.94 98 SER A CA 1
ATOM 801 C C . SER A 1 98 ? 14.035 4.640 10.710 1.00 79.94 98 SER A C 1
ATOM 803 O O . SER A 1 98 ? 13.843 4.448 9.510 1.00 79.94 98 SER A O 1
ATOM 805 N N . THR A 1 99 ? 13.080 5.099 11.520 1.00 80.56 99 THR A N 1
ATOM 806 C CA . THR A 1 99 ? 11.660 5.268 11.165 1.00 80.56 99 THR A CA 1
ATOM 807 C C . THR A 1 99 ? 11.293 6.742 10.972 1.00 80.56 99 THR A C 1
ATOM 809 O O . THR A 1 99 ? 10.404 7.274 11.628 1.00 80.56 99 THR A O 1
ATOM 812 N N . GLN A 1 100 ? 11.984 7.445 10.068 1.00 82.00 100 GLN A N 1
ATOM 813 C CA . GLN A 1 100 ? 11.803 8.898 9.866 1.00 82.00 100 GLN A CA 1
ATOM 814 C C . GLN A 1 100 ? 10.397 9.298 9.379 1.00 82.00 100 GLN A C 1
ATOM 816 O O . GLN A 1 100 ? 10.009 10.461 9.491 1.00 82.00 100 GLN A O 1
ATOM 821 N N . TRP A 1 101 ? 9.643 8.347 8.821 1.00 80.62 101 TRP A N 1
ATOM 822 C CA . TRP A 1 101 ? 8.249 8.538 8.419 1.00 80.62 101 TRP A CA 1
ATOM 823 C C . TRP A 1 101 ? 7.281 8.560 9.605 1.00 80.62 101 TRP A C 1
ATOM 825 O O . TRP A 1 101 ? 6.155 9.029 9.446 1.00 80.62 101 TRP A O 1
ATOM 835 N N . ASP A 1 102 ? 7.697 8.062 10.767 1.00 87.00 102 ASP A N 1
ATOM 836 C CA . ASP A 1 102 ? 6.839 7.939 11.932 1.00 87.00 102 ASP A CA 1
ATOM 837 C C . ASP A 1 102 ? 6.498 9.314 12.532 1.00 87.00 102 ASP A C 1
ATOM 839 O O . ASP A 1 102 ? 7.378 10.119 12.844 1.00 87.00 102 ASP A O 1
ATOM 843 N N . LEU A 1 103 ? 5.200 9.585 12.680 1.00 85.38 103 LEU A N 1
ATOM 844 C CA . LEU A 1 103 ? 4.688 10.801 13.309 1.00 85.38 103 LEU A CA 1
ATOM 845 C C . LEU A 1 103 ? 4.603 10.682 14.837 1.00 85.38 103 LEU A C 1
ATOM 847 O O . LEU A 1 103 ? 4.515 11.704 15.514 1.00 85.38 103 LEU A O 1
ATOM 851 N N . GLY A 1 104 ? 4.601 9.462 15.382 1.00 91.31 104 GLY A N 1
ATOM 852 C CA . GLY A 1 104 ? 4.395 9.191 16.805 1.00 91.31 104 GLY A CA 1
ATOM 853 C C . GLY A 1 104 ? 2.940 9.317 17.273 1.00 91.31 104 GLY A C 1
ATOM 854 O O . GLY A 1 104 ? 2.667 9.178 18.465 1.00 91.31 104 GLY A O 1
ATOM 855 N N . LEU A 1 105 ? 2.012 9.621 16.362 1.00 93.06 105 LEU A N 1
ATOM 856 C CA . LEU A 1 105 ? 0.598 9.875 16.630 1.00 93.06 105 LEU A CA 1
ATOM 857 C C . LEU A 1 105 ? -0.247 9.656 15.372 1.00 93.06 105 LEU A C 1
ATOM 859 O O . LEU A 1 105 ? 0.271 9.669 14.255 1.00 93.06 105 LEU A O 1
ATOM 863 N N . VAL A 1 106 ? -1.559 9.489 15.558 1.00 95.38 106 VAL A N 1
ATOM 864 C CA . VAL A 1 106 ? -2.522 9.451 14.450 1.00 95.38 106 VAL A CA 1
ATOM 865 C C . VAL A 1 106 ? -2.502 10.791 13.718 1.00 95.38 106 VAL A C 1
ATOM 867 O O . VAL A 1 106 ? -2.617 11.845 14.348 1.00 95.38 106 VAL A O 1
ATOM 870 N N . SER A 1 107 ? -2.349 10.780 12.392 1.00 94.69 107 SER A N 1
ATOM 871 C CA . SER A 1 107 ? -2.293 12.039 11.646 1.00 94.69 107 SER A CA 1
ATOM 872 C C . SER A 1 107 ? -3.611 12.823 11.801 1.00 94.69 107 SER A C 1
ATOM 874 O O . SER A 1 107 ? -4.691 12.220 11.786 1.00 94.69 107 SER A O 1
ATOM 876 N N . PRO A 1 108 ? -3.573 14.164 11.938 1.00 95.81 108 PRO A N 1
ATOM 877 C CA . PRO A 1 108 ? -4.791 14.959 12.093 1.00 95.81 108 PRO A CA 1
ATOM 878 C C . PRO A 1 108 ? -5.878 14.733 11.017 1.00 95.81 108 PRO A C 1
ATOM 880 O O . PRO A 1 108 ? -7.044 14.624 11.405 1.00 95.81 108 PRO A O 1
ATOM 883 N N . PRO A 1 109 ? -5.574 14.607 9.705 1.00 96.69 109 PRO A N 1
ATOM 884 C CA . PRO A 1 109 ? -6.601 14.330 8.695 1.00 96.69 109 PRO A CA 1
ATOM 885 C C . PRO A 1 109 ? -7.252 12.956 8.862 1.00 96.69 109 PRO A C 1
ATOM 887 O O . PRO A 1 109 ? -8.471 12.846 8.721 1.00 96.69 109 PRO A O 1
ATOM 890 N N . ILE A 1 110 ? -6.480 11.916 9.197 1.00 97.81 110 ILE A N 1
ATOM 891 C CA . ILE A 1 110 ? -7.033 10.578 9.431 1.00 97.81 110 ILE A CA 1
ATOM 892 C C . ILE A 1 110 ? -7.847 10.555 10.720 1.00 97.81 110 ILE A C 1
ATOM 894 O O . ILE A 1 110 ? -8.960 10.034 10.715 1.00 97.81 110 ILE A O 1
ATOM 898 N N . LYS A 1 111 ? -7.363 11.194 11.792 1.00 97.81 111 LYS A N 1
ATOM 899 C CA . LYS A 1 111 ? -8.121 11.367 13.036 1.00 97.81 111 LYS A CA 1
ATOM 900 C C . LYS A 1 111 ? -9.478 12.022 12.765 1.00 97.81 111 LYS A C 1
ATOM 902 O O . LYS A 1 111 ? -10.509 11.463 13.122 1.00 97.81 111 LYS A O 1
ATOM 907 N N . GLN A 1 112 ? -9.486 13.162 12.071 1.00 97.88 112 GLN A N 1
ATOM 908 C CA . GLN A 1 112 ? -10.717 13.878 11.733 1.00 97.88 112 GLN A CA 1
ATOM 909 C C . GLN A 1 112 ? -11.651 13.027 10.855 1.00 97.88 112 GLN A C 1
ATOM 911 O O . GLN A 1 112 ? -12.868 13.067 11.029 1.00 97.88 112 GLN A O 1
ATOM 916 N N . TYR A 1 113 ? -11.104 12.237 9.925 1.00 98.25 113 TYR A N 1
ATOM 917 C CA . TYR A 1 113 ? -11.906 11.306 9.133 1.00 98.25 113 TYR A CA 1
ATOM 918 C C . TYR A 1 113 ? -12.495 10.167 9.977 1.00 98.25 113 TYR A C 1
ATOM 920 O O . TYR A 1 113 ? -13.619 9.750 9.714 1.00 98.25 113 TYR A O 1
ATOM 928 N N . ILE A 1 114 ? -11.776 9.657 10.978 1.00 98.44 114 ILE A N 1
ATOM 929 C CA . ILE A 1 114 ? -12.278 8.625 11.896 1.00 98.44 114 ILE A CA 1
ATOM 930 C C . ILE A 1 114 ? -13.395 9.187 12.788 1.00 98.44 114 ILE A C 1
ATOM 932 O O . ILE A 1 114 ? -14.395 8.505 13.008 1.00 98.44 114 ILE A O 1
ATOM 936 N N . ASP A 1 115 ? -13.270 10.437 13.241 1.00 98.25 115 ASP A N 1
ATOM 937 C CA . ASP A 1 115 ? -14.220 11.084 14.161 1.00 98.25 115 ASP A CA 1
ATOM 938 C C . ASP A 1 115 ? -15.650 11.183 13.594 1.00 98.25 115 ASP A C 1
ATOM 940 O O . ASP A 1 115 ? -16.624 11.158 14.343 1.00 98.25 115 ASP A O 1
ATOM 944 N N . GLN A 1 116 ? -15.801 11.239 12.268 1.00 97.50 116 GLN A N 1
ATOM 945 C CA . GLN A 1 116 ? -17.108 11.275 11.592 1.00 97.50 116 GLN A CA 1
ATOM 946 C C . GLN A 1 116 ? -17.725 9.886 11.333 1.00 97.50 116 GLN A C 1
ATOM 948 O O . GLN A 1 116 ? -18.855 9.792 10.848 1.00 97.50 116 GLN A O 1
ATOM 953 N N . LEU A 1 117 ? -16.998 8.793 11.580 1.00 97.62 117 LEU A N 1
ATOM 954 C CA . LEU A 1 117 ? -17.480 7.441 11.301 1.00 97.62 117 LEU A CA 1
ATOM 955 C C . LEU A 1 117 ? -18.360 6.930 12.447 1.00 97.62 117 LEU A C 1
ATOM 957 O O . LEU A 1 117 ? -17.907 6.773 13.583 1.00 97.62 117 LEU A O 1
ATOM 961 N N . THR A 1 118 ? -19.610 6.603 12.127 1.00 97.00 118 THR A N 1
ATOM 962 C CA . THR A 1 118 ? -20.603 6.125 13.100 1.00 97.00 118 THR A CA 1
ATOM 963 C C . THR A 1 118 ? -20.659 4.603 13.216 1.00 97.00 118 THR A C 1
ATOM 965 O O . THR A 1 118 ? -20.859 4.090 14.311 1.00 97.00 118 THR A O 1
ATOM 968 N N . ASN A 1 119 ? -20.449 3.870 12.118 1.00 97.06 119 ASN A N 1
ATOM 969 C CA . ASN A 1 119 ? -20.413 2.408 12.138 1.00 97.06 119 ASN A CA 1
ATOM 970 C C . ASN A 1 119 ? -19.068 1.912 12.691 1.00 97.06 119 ASN A C 1
ATOM 972 O O . ASN A 1 119 ? -18.059 1.984 11.989 1.00 97.06 119 ASN A O 1
ATOM 976 N N . LYS A 1 120 ? -19.075 1.405 13.928 1.00 97.56 120 LYS A N 1
ATOM 977 C CA . LYS A 1 120 ? -17.882 0.902 14.627 1.00 97.56 120 LYS A CA 1
ATOM 978 C C . LYS A 1 120 ? -17.540 -0.558 14.306 1.00 97.56 120 LYS A C 1
ATOM 980 O O . LYS A 1 120 ? -16.421 -0.986 14.575 1.00 97.56 120 LYS A O 1
ATOM 985 N N . ASP A 1 121 ? -18.455 -1.278 13.662 1.00 96.62 121 ASP A N 1
ATOM 986 C CA . ASP A 1 121 ? -18.277 -2.683 13.273 1.00 96.62 121 ASP A CA 1
ATOM 987 C C . ASP A 1 121 ? -17.762 -2.848 11.837 1.00 96.62 121 ASP A C 1
ATOM 989 O O . ASP A 1 121 ? -17.632 -3.967 11.336 1.00 96.62 121 ASP A O 1
ATOM 993 N N . CYS A 1 122 ? -17.480 -1.740 11.140 1.00 97.12 122 CYS A N 1
ATOM 994 C CA . CYS A 1 122 ? -16.947 -1.801 9.786 1.00 97.12 122 CYS A CA 1
ATOM 995 C C . CYS A 1 122 ? -15.567 -2.474 9.773 1.00 97.12 122 CYS A C 1
ATOM 997 O O . CYS A 1 122 ? -14.745 -2.273 10.667 1.00 97.12 122 CYS A O 1
ATOM 999 N N . ARG A 1 123 ? -15.314 -3.290 8.746 1.00 98.69 123 ARG A N 1
ATOM 1000 C CA . ARG A 1 123 ? -14.041 -3.996 8.565 1.00 98.69 123 ARG A CA 1
ATOM 1001 C C . ARG A 1 123 ? -13.009 -3.020 8.026 1.00 98.69 123 ARG A C 1
ATOM 1003 O O . ARG A 1 123 ? -13.142 -2.565 6.886 1.00 98.69 123 ARG A O 1
ATOM 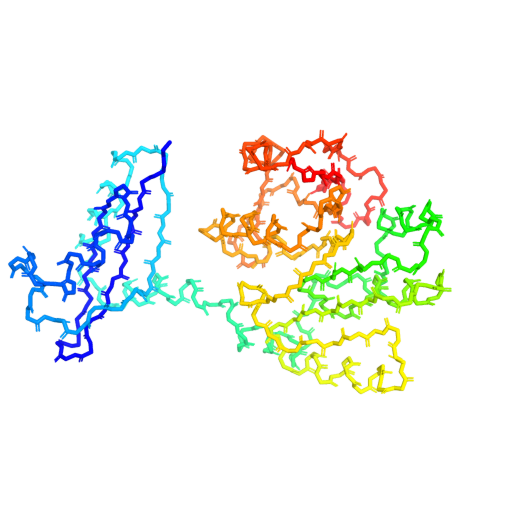1010 N N . ILE A 1 124 ? -11.988 -2.724 8.823 1.00 98.88 124 ILE A N 1
ATOM 1011 C CA . ILE A 1 124 ? -10.943 -1.754 8.492 1.00 98.88 124 ILE A CA 1
ATOM 1012 C C . ILE A 1 124 ? -9.629 -2.476 8.205 1.00 98.88 124 ILE A C 1
ATOM 1014 O O . ILE A 1 124 ? -9.178 -3.266 9.028 1.00 98.88 124 ILE A O 1
ATOM 1018 N N . LEU A 1 125 ? -8.984 -2.171 7.077 1.00 98.88 125 LEU A N 1
ATOM 1019 C CA . LEU A 1 125 ? -7.596 -2.565 6.808 1.00 98.88 125 LEU A CA 1
ATOM 1020 C C . LEU A 1 125 ? -6.665 -1.353 6.891 1.00 98.88 125 LEU A C 1
ATOM 1022 O O . LEU A 1 125 ? -6.954 -0.308 6.306 1.00 98.88 125 LEU A O 1
ATOM 1026 N N . ILE A 1 126 ? -5.517 -1.527 7.544 1.00 98.75 126 ILE A N 1
ATOM 1027 C CA . ILE A 1 126 ? -4.388 -0.590 7.500 1.00 98.75 126 ILE A CA 1
ATOM 1028 C C . ILE A 1 126 ? -3.171 -1.355 6.944 1.00 98.75 126 ILE A C 1
ATOM 1030 O O . ILE A 1 126 ? -2.564 -2.148 7.671 1.00 98.75 126 ILE A O 1
ATOM 1034 N N . PRO A 1 127 ? -2.844 -1.197 5.649 1.00 98.25 127 PRO A N 1
ATOM 1035 C CA . PRO A 1 127 ? -1.721 -1.867 5.009 1.00 98.25 127 PRO A CA 1
ATOM 1036 C C . PRO A 1 127 ? -0.425 -1.066 5.157 1.00 98.25 127 PRO A C 1
ATOM 1038 O O . PRO A 1 127 ? -0.452 0.160 5.089 1.00 98.25 127 PRO A O 1
ATOM 1041 N N . GLY A 1 128 ? 0.700 -1.762 5.353 1.00 97.06 128 GLY A N 1
ATOM 1042 C CA . GLY A 1 128 ? 1.962 -1.114 5.726 1.00 97.06 128 GLY A CA 1
ATOM 1043 C C . GLY A 1 128 ? 1.792 -0.338 7.027 1.00 97.06 128 GLY A C 1
ATOM 1044 O O . GLY A 1 128 ? 2.064 0.860 7.076 1.00 97.06 128 GLY A O 1
ATOM 1045 N N . CYS A 1 129 ? 1.210 -0.993 8.037 1.00 96.81 129 CYS A N 1
ATOM 1046 C CA . CYS A 1 129 ? 0.638 -0.313 9.197 1.00 96.81 129 CYS A CA 1
ATOM 1047 C C . CYS A 1 129 ? 1.659 0.442 10.051 1.00 96.81 129 CYS A C 1
ATOM 1049 O O . CYS A 1 129 ? 1.263 1.287 10.859 1.00 96.81 129 CYS A O 1
ATOM 1051 N N . GLY A 1 130 ? 2.951 0.124 9.929 1.00 94.94 130 GLY A N 1
ATOM 1052 C CA . GLY A 1 130 ? 3.977 0.694 10.784 1.00 94.94 130 GLY A CA 1
ATOM 1053 C C . GLY A 1 130 ? 3.622 0.552 12.266 1.00 94.94 130 GLY A C 1
ATOM 1054 O O . GLY A 1 130 ? 3.029 -0.440 12.684 1.00 94.94 130 GLY A O 1
ATOM 1055 N N . ASN A 1 131 ? 3.917 1.571 13.073 1.00 93.62 131 ASN A N 1
ATOM 1056 C CA . ASN A 1 131 ? 3.606 1.567 14.509 1.00 93.62 131 ASN A CA 1
ATOM 1057 C C . ASN A 1 131 ? 2.099 1.698 14.841 1.00 93.62 131 ASN A C 1
ATOM 1059 O O . ASN A 1 131 ? 1.724 1.659 16.016 1.00 93.62 131 ASN A O 1
ATOM 1063 N N . ALA A 1 132 ? 1.234 1.783 13.820 1.00 93.12 132 ALA A N 1
ATOM 1064 C CA . ALA A 1 132 ? -0.217 1.623 13.906 1.00 93.12 132 ALA A CA 1
ATOM 1065 C C . ALA A 1 132 ? -0.925 2.572 14.895 1.00 93.12 132 ALA A C 1
ATOM 1067 O O . ALA A 1 132 ? -1.785 2.154 15.680 1.00 93.12 132 ALA A O 1
ATOM 1068 N N . TYR A 1 133 ? -0.586 3.863 14.853 1.00 96.81 133 TYR A N 1
ATOM 1069 C CA . TYR A 1 133 ? -1.243 4.887 15.674 1.00 96.81 133 TYR A CA 1
ATOM 1070 C C . TYR A 1 133 ? -2.707 5.099 15.275 1.00 96.81 133 TYR A C 1
ATOM 1072 O O . TYR A 1 133 ? -3.558 5.320 16.133 1.00 96.81 133 TYR A O 1
ATOM 1080 N N . GLU A 1 134 ? -3.020 4.958 13.989 1.00 97.56 134 GLU A N 1
ATOM 1081 C CA . GLU A 1 134 ? -4.379 4.963 13.450 1.00 97.56 134 GLU A CA 1
ATOM 1082 C C . GLU A 1 134 ? -5.212 3.836 14.078 1.00 97.56 134 GLU A C 1
ATOM 1084 O O . GLU A 1 134 ? -6.359 4.049 14.462 1.00 97.56 134 GLU A O 1
ATOM 1089 N N . ALA A 1 135 ? -4.619 2.649 14.244 1.00 97.88 135 ALA A N 1
ATOM 1090 C CA . ALA A 1 135 ? -5.279 1.498 14.856 1.00 97.88 135 ALA A CA 1
ATOM 1091 C C . ALA A 1 135 ? -5.552 1.714 16.347 1.00 97.88 135 ALA A C 1
ATOM 1093 O O . ALA A 1 135 ? -6.644 1.408 16.820 1.00 97.88 135 ALA A O 1
ATOM 1094 N N . ALA A 1 136 ? -4.580 2.273 17.077 1.00 97.75 136 ALA A N 1
ATOM 1095 C CA . ALA A 1 136 ? -4.764 2.633 18.480 1.00 97.75 136 ALA A CA 1
ATOM 1096 C C . ALA A 1 136 ? -5.939 3.611 18.640 1.00 97.75 136 ALA A C 1
ATOM 1098 O O . ALA A 1 136 ? -6.836 3.367 19.444 1.00 97.75 136 ALA A O 1
ATOM 1099 N N . TYR A 1 137 ? -5.990 4.648 17.799 1.00 98.44 137 TYR A N 1
ATOM 1100 C CA . TYR A 1 137 ? -7.076 5.622 17.826 1.00 98.44 137 TYR A CA 1
ATOM 1101 C C . TYR A 1 137 ? -8.439 5.004 17.470 1.00 98.44 137 TYR A C 1
ATOM 1103 O O . TYR A 1 137 ? -9.438 5.277 18.129 1.00 98.44 137 TYR A O 1
ATOM 1111 N N . LEU A 1 138 ? -8.504 4.118 16.471 1.00 98.62 138 LEU A N 1
ATOM 1112 C CA . LEU A 1 138 ? -9.731 3.376 16.152 1.00 98.62 138 LEU A CA 1
ATOM 1113 C C . LEU A 1 138 ? -10.231 2.549 17.351 1.00 98.62 138 LEU A C 1
ATOM 1115 O O . LEU A 1 138 ? -11.420 2.579 17.666 1.00 98.62 138 LEU A O 1
ATOM 1119 N N . LEU A 1 139 ? -9.343 1.846 18.056 1.00 98.25 139 LEU A N 1
ATOM 1120 C CA . LEU A 1 139 ? -9.715 1.065 19.242 1.00 98.25 139 LEU A CA 1
ATOM 1121 C C . LEU A 1 139 ? -10.254 1.949 20.378 1.00 98.25 139 LEU A C 1
ATOM 1123 O O . LEU A 1 139 ? -11.216 1.554 21.044 1.00 98.25 139 LEU A O 1
ATOM 1127 N N . GLU A 1 140 ? -9.671 3.136 20.578 1.00 97.88 140 GLU A N 1
ATOM 1128 C CA . GLU A 1 140 ? -10.152 4.152 21.530 1.00 97.88 140 GLU A CA 1
ATOM 1129 C C . GLU A 1 140 ? -11.543 4.678 21.152 1.00 97.88 140 GLU A C 1
ATOM 1131 O O . GLU A 1 140 ? -12.387 4.883 22.021 1.00 97.88 140 GLU A O 1
ATOM 1136 N N . GLN A 1 141 ? -11.816 4.834 19.853 1.00 98.25 141 GLN A N 1
ATOM 1137 C CA . GLN A 1 141 ? -13.125 5.237 19.324 1.00 98.25 141 GLN A CA 1
ATOM 1138 C C . GLN A 1 141 ? -14.152 4.088 19.268 1.00 98.25 141 GLN A C 1
ATOM 1140 O O . GLN A 1 141 ? -15.252 4.269 18.737 1.00 98.25 141 GLN A O 1
ATOM 1145 N N . GLY A 1 142 ? -13.806 2.910 19.800 1.00 98.12 142 GLY A N 1
ATOM 1146 C CA . GLY A 1 142 ? -14.710 1.770 19.948 1.00 98.12 142 GLY A CA 1
ATOM 1147 C C . GLY A 1 142 ? -14.856 0.883 18.712 1.00 98.12 142 GLY A C 1
ATOM 1148 O O . GLY A 1 142 ? -15.775 0.072 18.683 1.00 98.12 142 GLY A O 1
ATOM 1149 N N . PHE A 1 143 ? -13.987 1.006 17.704 1.00 98.62 143 PHE A N 1
ATOM 1150 C CA . PHE A 1 143 ? -14.019 0.109 16.545 1.00 98.62 143 PHE A CA 1
ATOM 1151 C C . PHE A 1 143 ? -13.637 -1.324 16.926 1.00 98.62 143 PHE A C 1
ATOM 1153 O O . PHE A 1 143 ? -12.778 -1.546 17.784 1.00 98.62 143 PHE A O 1
ATOM 1160 N N . THR A 1 144 ? -14.283 -2.295 16.282 1.00 97.94 144 THR A N 1
ATOM 1161 C CA . THR A 1 144 ? -14.238 -3.707 16.699 1.00 97.94 144 THR A CA 1
ATOM 1162 C C . THR A 1 144 ? -13.626 -4.653 15.667 1.00 97.94 144 THR A C 1
ATOM 1164 O O . THR A 1 144 ? -13.397 -5.814 15.993 1.00 97.94 144 THR A O 1
ATOM 1167 N N . ASN A 1 145 ? -13.361 -4.192 14.440 1.00 98.38 145 ASN A N 1
ATOM 1168 C CA . ASN A 1 145 ? -12.932 -5.056 13.339 1.00 98.38 145 ASN A CA 1
ATOM 1169 C C . ASN A 1 145 ? -11.785 -4.435 12.529 1.00 98.38 145 ASN A C 1
ATOM 1171 O O . ASN A 1 145 ? -11.969 -3.920 11.424 1.00 98.38 145 ASN A O 1
ATOM 1175 N N . ILE A 1 146 ? -10.589 -4.449 13.116 1.00 98.81 146 ILE A N 1
ATOM 1176 C CA . ILE A 1 146 ? -9.391 -3.820 12.556 1.00 98.81 146 ILE A CA 1
ATOM 1177 C C . ILE A 1 146 ? -8.404 -4.907 12.133 1.00 98.81 146 ILE A C 1
ATOM 1179 O O . ILE A 1 146 ? -8.059 -5.789 12.910 1.00 98.81 146 ILE A O 1
ATOM 1183 N N . THR A 1 147 ? -7.903 -4.835 10.906 1.00 98.81 147 THR A N 1
ATOM 1184 C CA . THR A 1 147 ? -6.802 -5.666 10.418 1.00 98.81 147 THR A CA 1
ATOM 1185 C C . THR A 1 147 ? -5.605 -4.791 10.084 1.00 98.81 147 THR A C 1
ATOM 1187 O O . THR A 1 147 ? -5.711 -3.831 9.321 1.00 98.81 147 THR A O 1
ATOM 1190 N N . LEU A 1 148 ? -4.452 -5.156 10.627 1.00 98.75 148 LEU A N 1
ATOM 1191 C CA . LEU A 1 148 ? -3.155 -4.594 10.292 1.00 98.75 148 LEU A CA 1
ATOM 1192 C C . LEU A 1 148 ? -2.358 -5.613 9.492 1.00 98.75 148 LEU A C 1
ATOM 1194 O O . LEU A 1 148 ? -2.367 -6.803 9.817 1.00 98.75 148 LEU A O 1
ATOM 1198 N N . ILE A 1 149 ? -1.636 -5.141 8.483 1.00 98.56 149 ILE A N 1
ATOM 1199 C CA . ILE A 1 149 ? -0.656 -5.958 7.774 1.00 98.56 149 ILE A CA 1
ATOM 1200 C C . ILE A 1 149 ? 0.623 -5.168 7.540 1.00 98.56 149 ILE A C 1
ATOM 1202 O O . ILE A 1 149 ? 0.582 -4.024 7.084 1.00 98.56 149 ILE A O 1
ATOM 1206 N N . ASP A 1 150 ? 1.750 -5.805 7.830 1.00 98.31 150 ASP A N 1
ATOM 1207 C CA . ASP A 1 150 ? 3.077 -5.290 7.522 1.00 98.31 150 ASP A CA 1
ATOM 1208 C C . ASP A 1 150 ? 4.022 -6.445 7.165 1.00 98.31 150 ASP A C 1
ATOM 1210 O O . ASP A 1 150 ? 3.820 -7.592 7.578 1.00 98.31 150 ASP A O 1
ATOM 1214 N N . ILE A 1 151 ? 5.048 -6.137 6.375 1.00 95.56 151 ILE A N 1
ATOM 1215 C CA . ILE A 1 151 ? 6.043 -7.103 5.910 1.00 95.56 151 ILE A CA 1
ATOM 1216 C C . ILE A 1 151 ? 7.242 -7.196 6.873 1.00 95.56 151 ILE A C 1
ATOM 1218 O O . ILE A 1 151 ? 7.993 -8.169 6.819 1.00 95.56 151 ILE A O 1
ATOM 1222 N N . ALA A 1 152 ? 7.421 -6.211 7.763 1.00 96.19 152 ALA A N 1
ATOM 1223 C CA . ALA A 1 152 ? 8.520 -6.170 8.724 1.00 96.19 152 ALA A CA 1
ATOM 1224 C C . ALA A 1 152 ? 8.238 -7.034 9.966 1.00 96.19 152 ALA A C 1
ATOM 1226 O O . ALA A 1 152 ? 7.478 -6.653 10.860 1.00 96.19 152 ALA A O 1
ATOM 1227 N N . GLU A 1 153 ? 8.903 -8.185 10.067 1.00 95.50 153 GLU A N 1
ATOM 1228 C CA . GLU A 1 153 ? 8.692 -9.146 11.156 1.00 95.50 153 GLU A CA 1
ATOM 1229 C C . GLU A 1 153 ? 8.910 -8.561 12.568 1.00 95.50 153 GLU A C 1
ATOM 1231 O O . GLU A 1 153 ? 8.023 -8.736 13.409 1.00 95.50 153 GLU A O 1
ATOM 1236 N N . PRO A 1 154 ? 10.000 -7.820 12.865 1.00 94.94 154 PRO A N 1
ATOM 1237 C CA . PRO A 1 154 ? 10.230 -7.281 14.209 1.00 94.94 154 PRO A CA 1
ATOM 1238 C C . PRO A 1 154 ? 9.123 -6.322 14.669 1.00 94.94 154 PRO A C 1
ATOM 1240 O O . PRO A 1 154 ? 8.715 -6.340 15.833 1.00 94.94 154 PRO A O 1
ATOM 1243 N N . LEU A 1 155 ? 8.603 -5.507 13.744 1.00 96.38 155 LEU A N 1
ATOM 1244 C CA . LEU A 1 155 ? 7.472 -4.621 14.000 1.00 96.38 155 LEU A CA 1
ATOM 1245 C C . LEU A 1 155 ? 6.214 -5.435 14.313 1.00 96.38 155 LEU A C 1
ATOM 1247 O O . LEU A 1 155 ? 5.557 -5.197 15.327 1.00 96.38 155 LEU A O 1
ATOM 1251 N N . VAL A 1 156 ? 5.885 -6.403 13.455 1.00 98.00 156 VAL A N 1
ATOM 1252 C CA . VAL A 1 156 ? 4.675 -7.215 13.609 1.00 98.00 156 VAL A CA 1
ATOM 1253 C C . VAL A 1 156 ? 4.689 -7.979 14.931 1.00 98.00 156 VAL A C 1
ATOM 1255 O O . VAL A 1 156 ? 3.686 -7.962 15.645 1.00 98.00 156 VAL A O 1
ATOM 1258 N N . GLN A 1 157 ? 5.820 -8.573 15.315 1.00 97.69 157 GLN A N 1
ATOM 1259 C CA . GLN A 1 157 ? 5.962 -9.248 16.608 1.00 97.69 157 GLN A CA 1
ATOM 1260 C C . GLN A 1 157 ? 5.716 -8.289 17.787 1.00 97.69 157 GLN A C 1
ATOM 1262 O O . GLN A 1 157 ? 5.031 -8.645 18.752 1.00 97.69 157 GLN A O 1
ATOM 1267 N N . SER A 1 158 ? 6.223 -7.054 17.705 1.00 97.38 158 SER A N 1
ATOM 1268 C CA . SER A 1 158 ? 5.985 -6.016 18.716 1.00 97.38 158 SER A CA 1
ATOM 1269 C C . SER A 1 158 ? 4.498 -5.654 18.830 1.00 97.38 158 SER A C 1
ATOM 1271 O O . SER A 1 158 ? 3.943 -5.633 19.933 1.00 97.38 158 SER A O 1
ATOM 1273 N N . LEU A 1 159 ? 3.814 -5.453 17.699 1.00 98.12 159 LEU A N 1
ATOM 1274 C CA . LEU A 1 159 ? 2.377 -5.164 17.665 1.00 98.12 159 LEU A CA 1
ATOM 1275 C C . LEU A 1 159 ? 1.541 -6.337 18.191 1.00 98.12 159 LEU A C 1
ATOM 1277 O O . LEU A 1 159 ? 0.647 -6.132 19.010 1.00 98.12 159 LEU A O 1
ATOM 1281 N N . GLN A 1 160 ? 1.851 -7.568 17.778 1.00 98.25 160 GLN A N 1
ATOM 1282 C CA . GLN A 1 160 ? 1.174 -8.776 18.261 1.00 98.25 160 GLN A CA 1
ATOM 1283 C C . GLN A 1 160 ? 1.316 -8.931 19.776 1.00 98.25 160 GLN A C 1
ATOM 1285 O O . GLN A 1 160 ? 0.355 -9.290 20.453 1.00 98.25 160 GLN A O 1
ATOM 1290 N N . LYS A 1 161 ? 2.485 -8.602 20.336 1.00 98.12 161 LYS A N 1
ATOM 1291 C CA . LYS A 1 161 ? 2.680 -8.566 21.789 1.00 98.12 161 LYS A CA 1
ATOM 1292 C C . LYS A 1 161 ? 1.849 -7.461 22.446 1.00 98.12 161 LYS A C 1
ATOM 1294 O O . LYS A 1 161 ? 1.212 -7.725 23.464 1.00 98.12 161 LYS A O 1
ATOM 1299 N N . LYS A 1 162 ? 1.844 -6.250 21.875 1.00 97.56 162 LYS A N 1
ATOM 1300 C CA . LYS A 1 162 ? 1.091 -5.088 22.384 1.00 97.56 162 LYS A CA 1
ATOM 1301 C C . LYS A 1 162 ? -0.413 -5.365 22.461 1.00 97.56 162 LYS A C 1
ATOM 1303 O O . LYS A 1 162 ? -1.035 -5.021 23.460 1.00 97.56 162 LYS A O 1
ATOM 1308 N N . TYR A 1 163 ? -0.978 -6.007 21.441 1.00 97.50 163 TYR A N 1
ATOM 1309 C CA . TYR A 1 163 ? -2.421 -6.236 21.314 1.00 97.50 163 TYR A CA 1
ATOM 1310 C C . TYR A 1 163 ? -2.845 -7.692 21.559 1.00 97.50 163 TYR A C 1
ATOM 1312 O O . TYR A 1 163 ? -3.946 -8.082 21.188 1.00 97.50 163 TYR A O 1
ATOM 1320 N N . LYS A 1 164 ? -2.004 -8.504 22.214 1.00 96.06 164 LYS A N 1
ATOM 1321 C CA . LYS A 1 164 ? -2.209 -9.955 22.396 1.00 96.06 164 LYS A CA 1
ATOM 1322 C C . LYS A 1 164 ? -3.603 -10.351 22.907 1.00 96.06 164 LYS A C 1
ATOM 1324 O O . LYS A 1 164 ? -4.090 -11.424 22.569 1.00 96.06 164 LYS A O 1
ATOM 1329 N N . ASN A 1 165 ? -4.215 -9.508 23.739 1.00 95.81 165 ASN A N 1
ATOM 1330 C CA . ASN A 1 165 ? -5.496 -9.784 24.391 1.00 95.81 165 ASN A CA 1
ATOM 1331 C C . ASN A 1 165 ? -6.663 -8.961 23.818 1.00 95.81 165 ASN A C 1
ATOM 1333 O O . ASN A 1 165 ? -7.745 -8.978 24.399 1.00 95.81 165 ASN A O 1
ATOM 1337 N N . ASP A 1 166 ? -6.459 -8.221 22.727 1.00 97.50 166 ASP A N 1
ATOM 1338 C CA . ASP A 1 166 ? -7.511 -7.419 22.105 1.00 97.50 166 ASP A CA 1
ATOM 1339 C C . ASP A 1 166 ? -8.033 -8.117 20.845 1.00 97.50 166 ASP A C 1
ATOM 1341 O O . ASP A 1 166 ? -7.441 -8.045 19.773 1.00 97.50 166 ASP A O 1
ATOM 1345 N N . SER A 1 167 ? -9.170 -8.800 20.973 1.00 97.00 167 SER A N 1
ATOM 1346 C CA . SER A 1 167 ? -9.820 -9.518 19.869 1.00 97.00 167 SER A CA 1
ATOM 1347 C C . SER A 1 167 ? -10.367 -8.610 18.765 1.00 97.00 167 SER A C 1
ATOM 1349 O O . SER A 1 167 ? -10.804 -9.117 17.735 1.00 97.00 167 SER A O 1
ATOM 1351 N N . ARG A 1 168 ? -10.396 -7.287 18.974 1.00 98.12 168 ARG A N 1
ATOM 1352 C CA . ARG A 1 168 ? -10.908 -6.315 17.994 1.00 98.12 168 ARG A CA 1
ATOM 1353 C C . ARG A 1 168 ? -9.906 -6.011 16.882 1.00 98.12 168 ARG A C 1
ATOM 1355 O O . ARG A 1 168 ? -10.253 -5.358 15.896 1.00 98.12 168 ARG A O 1
ATOM 1362 N N . ILE A 1 169 ? -8.657 -6.440 17.057 1.00 98.44 169 ILE A N 1
ATOM 1363 C CA . ILE A 1 169 ? -7.553 -6.149 16.154 1.00 98.44 169 ILE A CA 1
ATOM 1364 C C . ILE A 1 169 ? -6.788 -7.419 15.784 1.00 98.44 169 ILE A C 1
ATOM 1366 O O . ILE A 1 169 ? -6.350 -8.192 16.631 1.00 98.44 169 ILE A O 1
ATOM 1370 N N . GLN A 1 170 ? -6.597 -7.619 14.486 1.00 98.38 170 GLN A N 1
ATOM 1371 C CA . GLN A 1 170 ? -5.792 -8.694 13.926 1.00 98.38 170 GLN A CA 1
ATOM 1372 C C . GLN A 1 170 ? -4.517 -8.108 13.327 1.00 98.38 170 GLN A C 1
ATOM 1374 O O . GLN A 1 170 ? -4.581 -7.158 12.552 1.00 98.38 170 GLN A O 1
ATOM 1379 N N . ILE A 1 171 ? -3.358 -8.687 13.648 1.00 98.69 171 ILE A N 1
ATOM 1380 C CA . ILE A 1 171 ? -2.066 -8.259 13.097 1.00 98.69 171 ILE A CA 1
ATOM 1381 C C . ILE A 1 171 ? -1.448 -9.399 12.295 1.00 98.69 171 ILE A C 1
ATOM 1383 O O . ILE A 1 171 ? -1.169 -10.475 12.832 1.00 98.69 171 ILE A O 1
ATOM 1387 N N . ILE A 1 172 ? -1.219 -9.139 11.013 1.00 98.44 172 ILE A N 1
ATOM 1388 C CA . ILE A 1 172 ? -0.741 -10.106 10.031 1.00 98.44 172 ILE A CA 1
ATOM 1389 C C . ILE A 1 172 ? 0.689 -9.746 9.630 1.00 98.44 172 ILE A C 1
ATOM 1391 O O . ILE A 1 172 ? 0.946 -8.643 9.151 1.00 98.44 172 ILE A O 1
ATOM 1395 N N . LEU A 1 173 ? 1.608 -10.702 9.788 1.00 98.12 173 LEU A N 1
ATOM 1396 C CA . LEU A 1 173 ? 2.908 -10.656 9.123 1.00 98.12 173 LEU A CA 1
ATOM 1397 C C . LEU A 1 173 ? 2.715 -11.139 7.692 1.00 98.12 173 LEU A C 1
ATOM 1399 O O . LEU A 1 173 ? 2.367 -12.303 7.480 1.00 98.12 173 LEU A O 1
ATOM 1403 N N . GLY A 1 174 ? 2.924 -10.268 6.713 1.00 93.88 174 GLY A N 1
ATOM 1404 C CA . GLY A 1 174 ? 2.778 -10.676 5.328 1.00 93.88 174 GLY A CA 1
ATOM 1405 C C . GLY A 1 174 ? 3.001 -9.575 4.309 1.00 93.88 174 GLY A C 1
ATOM 1406 O O . GLY A 1 174 ? 2.911 -8.383 4.586 1.00 93.88 174 GLY A O 1
ATOM 1407 N N . ASP A 1 175 ? 3.251 -10.016 3.083 1.00 93.25 175 ASP A N 1
ATOM 1408 C CA . ASP A 1 175 ? 3.258 -9.152 1.911 1.00 93.25 175 ASP A CA 1
ATOM 1409 C C . ASP A 1 175 ? 1.820 -8.740 1.552 1.00 93.25 175 ASP A C 1
ATOM 1411 O O . ASP A 1 175 ? 0.958 -9.584 1.278 1.00 93.25 175 ASP A O 1
ATOM 1415 N N . PHE A 1 176 ? 1.582 -7.427 1.503 1.00 97.00 176 PHE A N 1
ATOM 1416 C CA . PHE A 1 176 ? 0.318 -6.820 1.094 1.00 97.00 176 PHE A CA 1
ATOM 1417 C C . PHE A 1 176 ? -0.218 -7.373 -0.232 1.00 97.00 176 PHE A C 1
ATOM 1419 O O . PHE A 1 176 ? -1.419 -7.618 -0.350 1.00 97.00 176 PHE A O 1
ATOM 1426 N N . PHE A 1 177 ? 0.639 -7.621 -1.228 1.00 92.56 177 PHE A N 1
ATOM 1427 C CA . PHE A 1 177 ? 0.196 -8.110 -2.536 1.00 92.56 177 PHE A CA 1
ATOM 1428 C C . PHE A 1 177 ? -0.363 -9.539 -2.477 1.00 92.56 177 PHE A C 1
ATOM 1430 O O . PHE A 1 177 ? -1.216 -9.902 -3.296 1.00 92.56 177 PHE A O 1
ATOM 1437 N N . ASN A 1 178 ? 0.017 -10.318 -1.463 1.00 93.00 178 ASN A N 1
ATOM 1438 C CA . ASN A 1 178 ? -0.483 -11.674 -1.230 1.00 93.00 178 ASN A CA 1
ATOM 1439 C C . ASN A 1 178 ? -1.699 -11.720 -0.292 1.00 93.00 178 ASN A C 1
ATOM 1441 O O . ASN A 1 178 ? -2.402 -12.732 -0.261 1.00 93.00 178 ASN A O 1
ATOM 1445 N N . HIS A 1 179 ? -1.993 -10.623 0.414 1.00 96.88 179 HIS A N 1
ATOM 1446 C CA . HIS A 1 179 ? -3.076 -10.534 1.398 1.00 96.88 179 HIS A CA 1
ATOM 1447 C C . HIS A 1 179 ? -4.458 -10.854 0.822 1.00 96.88 179 HIS A C 1
ATOM 1449 O O . HIS A 1 179 ? -4.743 -10.536 -0.327 1.00 96.88 179 HIS A O 1
ATOM 1455 N N . GLN A 1 180 ? -5.352 -11.436 1.611 1.00 96.06 180 GLN A N 1
ATOM 1456 C CA . GLN A 1 180 ? -6.724 -11.731 1.192 1.00 96.06 180 GLN A CA 1
ATOM 1457 C C . GLN A 1 180 ? -7.708 -11.199 2.230 1.00 96.06 180 GLN A C 1
ATOM 1459 O O . GLN A 1 180 ? -7.440 -11.241 3.427 1.00 96.06 180 GLN A O 1
ATOM 1464 N N . GLY A 1 181 ? -8.861 -10.712 1.776 1.00 96.75 181 GLY A N 1
ATOM 1465 C CA . GLY A 1 181 ? -9.887 -10.162 2.654 1.00 96.75 181 GLY A CA 1
ATOM 1466 C C . GLY A 1 181 ? -10.901 -9.312 1.898 1.00 96.75 181 GLY A C 1
ATOM 1467 O O . GLY A 1 181 ? -10.817 -9.166 0.680 1.00 96.75 181 GLY A O 1
ATOM 1468 N N . GLN A 1 182 ? -11.870 -8.780 2.636 1.00 98.06 182 GLN A N 1
ATOM 1469 C CA . GLN A 1 182 ? -12.887 -7.853 2.145 1.00 98.06 182 GLN A CA 1
ATOM 1470 C C . GLN A 1 182 ? -13.152 -6.814 3.233 1.00 98.06 182 GLN A C 1
ATOM 1472 O O . GLN A 1 182 ? -13.565 -7.178 4.336 1.00 98.06 182 GLN A O 1
ATOM 1477 N N . TYR A 1 183 ? -12.922 -5.544 2.916 1.00 98.75 183 TYR A N 1
ATOM 1478 C CA . TYR A 1 183 ? -12.921 -4.444 3.877 1.00 98.75 183 TYR A CA 1
ATOM 1479 C C . TYR A 1 183 ? -13.867 -3.334 3.443 1.00 98.75 183 TYR A C 1
ATOM 1481 O O . TYR A 1 183 ? -13.926 -2.966 2.271 1.00 98.75 183 TYR A O 1
ATOM 1489 N N . ASP A 1 184 ? -14.600 -2.783 4.402 1.00 98.69 184 ASP A N 1
ATOM 1490 C CA . ASP A 1 184 ? -15.518 -1.670 4.163 1.00 98.69 184 ASP A CA 1
ATOM 1491 C C . ASP A 1 184 ? -14.745 -0.341 4.082 1.00 98.69 184 ASP A C 1
ATOM 1493 O O . ASP A 1 184 ? -15.155 0.597 3.392 1.00 98.69 184 ASP A O 1
ATOM 1497 N N . LEU A 1 185 ? -13.593 -0.276 4.755 1.00 98.81 185 LEU A N 1
ATOM 1498 C CA . LEU A 1 185 ? -12.678 0.856 4.742 1.00 98.81 185 LEU A CA 1
ATOM 1499 C C . LEU A 1 185 ? -11.227 0.368 4.703 1.00 98.81 185 LEU A C 1
ATOM 1501 O O . LEU A 1 185 ? -10.821 -0.478 5.493 1.00 98.81 185 LEU A O 1
ATOM 1505 N N . ILE A 1 186 ? -10.423 0.951 3.823 1.00 98.88 186 ILE A N 1
ATOM 1506 C CA . ILE A 1 186 ? -8.966 0.845 3.872 1.00 98.88 186 ILE A CA 1
ATOM 1507 C C . ILE A 1 186 ? -8.411 2.234 4.166 1.00 98.88 186 ILE A C 1
ATOM 1509 O O . ILE A 1 186 ? -8.752 3.189 3.464 1.00 98.88 186 ILE A O 1
ATOM 1513 N N . ILE A 1 187 ? -7.583 2.339 5.206 1.00 98.75 187 ILE A N 1
ATOM 1514 C CA . ILE A 1 187 ? -6.883 3.573 5.571 1.00 98.75 187 ILE A CA 1
ATOM 1515 C C . ILE A 1 187 ? -5.472 3.510 4.997 1.00 98.75 187 ILE A C 1
ATOM 1517 O O . ILE A 1 187 ? -4.711 2.601 5.315 1.00 98.75 187 ILE A O 1
ATOM 1521 N N . GLU A 1 188 ? -5.126 4.473 4.153 1.00 97.19 188 GLU A N 1
ATOM 1522 C CA . GLU A 1 188 ? -3.819 4.585 3.515 1.00 97.19 188 GLU A CA 1
ATOM 1523 C C . GLU A 1 188 ? -3.068 5.787 4.077 1.00 97.19 188 GLU A C 1
ATOM 1525 O O . GLU A 1 188 ? -3.548 6.919 4.038 1.00 97.19 188 GLU A O 1
ATOM 1530 N N . GLN A 1 189 ? -1.874 5.545 4.599 1.00 94.81 189 GLN A N 1
ATOM 1531 C CA . GLN A 1 189 ? -0.981 6.620 4.983 1.00 94.81 189 GLN A CA 1
ATOM 1532 C C . GLN A 1 189 ? 0.455 6.156 4.833 1.00 94.81 189 GLN A C 1
ATOM 1534 O O . GLN A 1 189 ? 0.882 5.202 5.480 1.00 94.81 189 GLN A O 1
ATOM 1539 N N . THR A 1 190 ? 1.224 6.867 4.012 1.00 92.81 190 THR A N 1
ATOM 1540 C CA . THR A 1 190 ? 2.652 6.596 3.775 1.00 92.81 190 THR A CA 1
ATOM 1541 C C . THR A 1 190 ? 2.986 5.178 3.310 1.00 92.81 190 THR A C 1
ATOM 1543 O O . THR A 1 190 ? 4.157 4.807 3.282 1.00 92.81 190 THR A O 1
ATOM 1546 N N . PHE A 1 191 ? 1.990 4.403 2.879 1.00 96.88 191 PHE A N 1
ATOM 1547 C CA . PHE A 1 191 ? 2.207 3.066 2.348 1.00 96.88 191 PHE A CA 1
ATOM 1548 C C . PHE A 1 191 ? 2.359 3.123 0.832 1.00 96.88 191 PHE A C 1
ATOM 1550 O O . PHE A 1 191 ? 3.314 2.580 0.286 1.00 96.88 191 PHE A O 1
ATOM 1557 N N . PHE A 1 192 ? 1.490 3.863 0.135 1.00 97.06 192 PHE A N 1
ATOM 1558 C CA . PHE A 1 192 ? 1.574 3.972 -1.323 1.00 97.06 192 PHE A CA 1
ATOM 1559 C C . PHE A 1 192 ? 2.919 4.548 -1.791 1.00 97.06 192 PHE A C 1
ATOM 1561 O O . PHE A 1 192 ? 3.516 4.062 -2.751 1.00 97.06 192 PHE A O 1
ATOM 1568 N N . CYS A 1 193 ? 3.435 5.561 -1.090 1.00 94.19 193 CYS A N 1
ATOM 1569 C CA . CYS A 1 193 ? 4.742 6.139 -1.398 1.00 94.19 193 CYS A CA 1
ATOM 1570 C C . CYS A 1 193 ? 5.916 5.223 -1.028 1.00 94.19 193 CYS A C 1
ATOM 1572 O O . CYS A 1 193 ? 7.028 5.471 -1.475 1.00 94.19 193 CYS A O 1
ATOM 1574 N N . ALA A 1 194 ? 5.709 4.189 -0.212 1.00 93.06 194 ALA A N 1
ATOM 1575 C CA . ALA A 1 194 ? 6.737 3.208 0.120 1.00 93.06 194 ALA A CA 1
ATOM 1576 C C . ALA A 1 194 ? 6.881 2.113 -0.955 1.00 93.06 194 ALA A C 1
ATOM 1578 O O . ALA A 1 194 ? 7.876 1.394 -0.973 1.00 93.06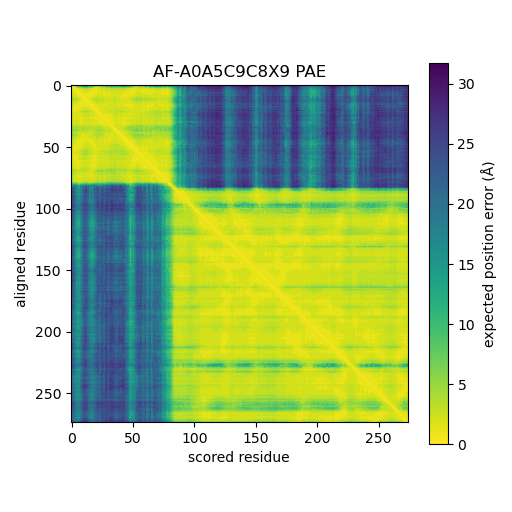 194 ALA A O 1
ATOM 1579 N N . ILE A 1 195 ? 5.906 2.001 -1.861 1.00 90.00 195 ILE A N 1
ATOM 1580 C CA . ILE A 1 195 ? 5.865 0.988 -2.916 1.00 90.00 195 ILE A CA 1
ATOM 1581 C C . ILE A 1 195 ? 6.652 1.465 -4.136 1.00 90.00 195 ILE A C 1
ATOM 1583 O O . ILE A 1 195 ? 6.465 2.593 -4.603 1.00 90.00 195 ILE A O 1
ATOM 1587 N N . ASP A 1 196 ? 7.486 0.573 -4.682 1.00 86.94 196 ASP A N 1
ATOM 1588 C CA . ASP A 1 196 ? 8.203 0.807 -5.937 1.00 86.94 196 ASP A CA 1
ATOM 1589 C C . ASP A 1 196 ? 7.226 1.292 -7.030 1.00 86.94 196 ASP A C 1
ATOM 1591 O O . ASP A 1 196 ? 6.176 0.667 -7.236 1.00 86.94 196 ASP A O 1
ATOM 1595 N N . PRO A 1 197 ? 7.530 2.389 -7.752 1.00 85.88 197 PRO A N 1
ATOM 1596 C CA . PRO A 1 197 ? 6.636 2.939 -8.766 1.00 85.88 197 PRO A CA 1
ATOM 1597 C C . PRO A 1 197 ? 6.129 1.919 -9.799 1.00 85.88 197 PRO A C 1
ATOM 1599 O O . PRO A 1 197 ? 4.983 2.029 -10.242 1.00 85.88 197 PRO A O 1
ATOM 1602 N N . SER A 1 198 ? 6.925 0.897 -10.139 1.00 81.50 198 SER A N 1
ATOM 1603 C CA . SER A 1 198 ? 6.539 -0.182 -11.064 1.00 81.50 198 SER A CA 1
ATOM 1604 C C . SER A 1 198 ? 5.365 -1.036 -10.562 1.00 81.50 198 SER A C 1
ATOM 1606 O O . SER A 1 198 ? 4.622 -1.597 -11.371 1.00 81.50 198 SER A O 1
ATOM 1608 N N . LEU A 1 199 ? 5.137 -1.082 -9.246 1.00 84.94 199 LEU A N 1
ATOM 1609 C CA . LEU A 1 199 ? 4.071 -1.846 -8.595 1.00 84.94 199 LEU A CA 1
ATOM 1610 C C . LEU A 1 199 ? 2.808 -1.016 -8.312 1.00 84.94 199 LEU A C 1
ATOM 1612 O O . LEU A 1 199 ? 1.818 -1.561 -7.828 1.00 84.94 199 LEU A O 1
ATOM 1616 N N . ARG A 1 200 ? 2.773 0.283 -8.637 1.00 89.88 200 ARG A N 1
ATOM 1617 C CA . ARG A 1 200 ? 1.611 1.150 -8.342 1.00 89.88 200 ARG A CA 1
ATOM 1618 C C . ARG A 1 200 ? 0.323 0.703 -9.035 1.00 89.88 200 ARG A C 1
ATOM 1620 O O . ARG A 1 200 ? -0.750 0.772 -8.442 1.00 89.88 200 ARG A O 1
ATOM 1627 N N . THR A 1 201 ? 0.418 0.174 -10.255 1.00 88.19 201 THR A N 1
ATOM 1628 C CA . THR A 1 201 ? -0.749 -0.419 -10.938 1.00 88.19 201 THR A CA 1
ATOM 1629 C C . THR A 1 201 ? -1.225 -1.679 -10.210 1.00 88.19 201 THR A C 1
ATOM 1631 O O . THR A 1 201 ? -2.421 -1.842 -9.966 1.00 88.19 201 THR A O 1
ATOM 1634 N N . ASN A 1 202 ? -0.294 -2.545 -9.795 1.00 87.56 2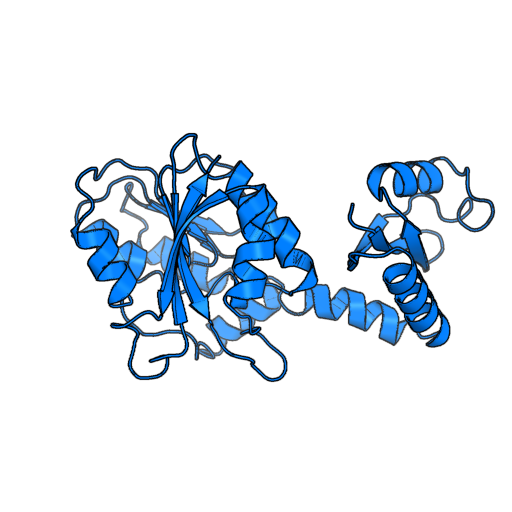02 ASN A N 1
ATOM 1635 C CA . ASN A 1 202 ? -0.602 -3.727 -8.988 1.00 87.56 202 ASN A CA 1
ATOM 1636 C C . ASN A 1 202 ? -1.243 -3.345 -7.650 1.00 87.56 202 ASN A C 1
ATOM 1638 O O . ASN A 1 202 ? -2.153 -4.035 -7.203 1.00 87.56 202 ASN A O 1
ATOM 1642 N N . TYR A 1 203 ? -0.817 -2.240 -7.040 1.00 96.50 203 TYR A N 1
ATOM 1643 C CA . TYR A 1 203 ? -1.405 -1.726 -5.810 1.00 96.50 203 TYR A CA 1
ATOM 1644 C C . TYR A 1 203 ? -2.876 -1.351 -6.005 1.00 96.50 203 TYR A C 1
ATOM 1646 O O . TYR A 1 203 ? -3.716 -1.781 -5.221 1.00 96.50 203 TYR A O 1
ATOM 1654 N N . VAL A 1 204 ? -3.217 -0.621 -7.075 1.00 96.00 204 VAL A N 1
ATOM 1655 C CA . VAL A 1 204 ? -4.616 -0.251 -7.363 1.00 96.00 204 VAL A CA 1
ATOM 1656 C C . VAL A 1 204 ? -5.483 -1.485 -7.599 1.00 96.00 204 VAL A C 1
ATOM 1658 O O . VAL A 1 204 ? -6.589 -1.566 -7.064 1.00 96.00 204 VAL A O 1
ATOM 1661 N N . ILE A 1 205 ? -4.973 -2.467 -8.348 1.00 88.00 205 ILE A N 1
ATOM 1662 C CA . ILE A 1 205 ? -5.656 -3.753 -8.559 1.00 88.00 205 ILE A CA 1
ATOM 1663 C C . ILE A 1 205 ? -5.832 -4.492 -7.230 1.00 88.00 205 ILE A C 1
ATOM 1665 O O . ILE A 1 205 ? -6.885 -5.065 -6.967 1.00 88.00 205 ILE A O 1
ATOM 1669 N N . LYS A 1 206 ? -4.815 -4.484 -6.366 1.00 96.69 206 LYS A N 1
ATOM 1670 C CA . LYS A 1 206 ? -4.902 -5.156 -5.073 1.00 96.69 206 LYS A CA 1
ATOM 1671 C C . LYS A 1 206 ? -5.921 -4.485 -4.157 1.00 96.69 206 LYS A C 1
ATOM 1673 O O . LYS A 1 206 ? -6.715 -5.173 -3.524 1.00 96.69 206 LYS A O 1
ATOM 1678 N N . MET A 1 207 ? -5.948 -3.155 -4.133 1.00 98.25 207 MET A N 1
ATOM 1679 C CA . MET A 1 207 ? -6.941 -2.389 -3.384 1.00 98.25 207 MET A CA 1
ATOM 1680 C C . MET A 1 207 ? -8.362 -2.707 -3.841 1.00 98.25 207 MET A C 1
ATOM 1682 O O . MET A 1 207 ? -9.228 -2.929 -3.001 1.00 98.25 207 MET A O 1
ATOM 1686 N N . SER A 1 208 ? -8.613 -2.801 -5.149 1.00 96.81 208 SER A N 1
ATOM 1687 C CA . SER A 1 208 ? -9.954 -3.134 -5.640 1.00 96.81 208 SER A CA 1
ATOM 1688 C C . SER A 1 208 ? -10.394 -4.557 -5.315 1.00 96.81 208 SER A C 1
ATOM 1690 O O . SER A 1 208 ? -11.583 -4.796 -5.144 1.00 96.81 208 SER A O 1
ATOM 1692 N N . GLN A 1 209 ? -9.452 -5.493 -5.187 1.00 95.88 209 GLN A N 1
ATOM 1693 C CA . GLN A 1 209 ? -9.742 -6.850 -4.724 1.00 95.88 209 GLN A CA 1
ATOM 1694 C C . GLN A 1 209 ? -10.083 -6.897 -3.233 1.00 95.88 209 GLN A C 1
ATOM 1696 O O . GLN A 1 209 ? -10.874 -7.742 -2.829 1.00 95.88 209 GLN A O 1
ATOM 1701 N N . LEU A 1 210 ? -9.468 -6.034 -2.421 1.00 98.44 210 LEU A N 1
ATOM 1702 C CA . LEU A 1 210 ? -9.621 -6.031 -0.964 1.00 98.44 210 LEU A CA 1
ATOM 1703 C C . LEU A 1 210 ? -10.796 -5.173 -0.479 1.00 98.44 210 LEU A C 1
ATOM 1705 O O . LEU A 1 210 ? -11.279 -5.387 0.630 1.00 98.44 210 LEU A O 1
ATOM 1709 N N . ILE A 1 211 ? -11.251 -4.199 -1.265 1.00 98.38 211 ILE A N 1
ATOM 1710 C CA . ILE A 1 211 ? -12.366 -3.322 -0.893 1.00 98.38 211 ILE A CA 1
ATOM 1711 C C . ILE A 1 211 ? -13.691 -4.003 -1.231 1.00 98.38 211 ILE A C 1
ATOM 1713 O O . ILE A 1 211 ? -13.966 -4.328 -2.384 1.00 98.38 211 ILE A O 1
ATOM 1717 N N . ALA A 1 212 ? -14.536 -4.165 -0.215 1.00 97.94 212 ALA A N 1
ATOM 1718 C CA . ALA A 1 212 ? -15.886 -4.680 -0.372 1.00 97.94 212 ALA A CA 1
ATOM 1719 C C . ALA A 1 212 ? -16.738 -3.739 -1.231 1.00 97.94 212 ALA A C 1
ATOM 1721 O O . ALA A 1 212 ? -16.492 -2.535 -1.303 1.00 97.94 212 ALA A O 1
ATOM 1722 N N . LYS A 1 213 ? -17.794 -4.268 -1.857 1.00 94.19 213 LYS A N 1
ATOM 1723 C CA . LYS A 1 213 ? -18.731 -3.463 -2.654 1.00 94.19 213 LYS A CA 1
ATOM 1724 C C . LYS A 1 213 ? -19.258 -2.271 -1.841 1.00 94.19 213 LYS A C 1
ATOM 1726 O O . LYS A 1 213 ? -19.838 -2.454 -0.776 1.00 94.19 213 LYS A O 1
ATOM 1731 N N . GLY A 1 214 ? -19.082 -1.057 -2.369 1.00 92.06 214 GLY A N 1
ATOM 1732 C CA . GLY A 1 214 ? -19.467 0.193 -1.697 1.00 92.06 214 GLY A CA 1
ATOM 1733 C C . GLY A 1 214 ? -18.490 0.676 -0.614 1.00 92.06 214 GLY A C 1
ATOM 1734 O O . GLY A 1 214 ? -18.718 1.730 -0.017 1.00 92.06 214 GLY A O 1
ATOM 1735 N N . GLY A 1 215 ? -17.405 -0.062 -0.378 1.00 97.38 215 GLY A N 1
ATOM 1736 C CA . GLY A 1 215 ? -16.321 0.314 0.517 1.00 97.38 215 GLY A CA 1
ATOM 1737 C C . GLY A 1 215 ? -15.435 1.425 -0.049 1.00 97.38 215 GLY A C 1
ATOM 1738 O O . GLY A 1 215 ? -15.593 1.878 -1.190 1.00 97.38 215 GLY A O 1
ATOM 1739 N N . LYS A 1 216 ? -14.511 1.905 0.787 1.00 98.38 216 LYS A N 1
ATOM 1740 C CA . LYS A 1 216 ? -13.713 3.106 0.503 1.00 98.38 216 LYS A CA 1
ATOM 1741 C C . LYS A 1 216 ? -12.227 2.890 0.756 1.00 98.38 216 LYS A C 1
ATOM 1743 O O . LYS A 1 216 ? -11.852 2.268 1.743 1.00 98.38 216 LYS A O 1
ATOM 1748 N N . LEU A 1 217 ? -11.404 3.505 -0.087 1.00 98.81 217 LEU A N 1
ATOM 1749 C CA . LEU A 1 217 ? -9.998 3.789 0.188 1.00 98.81 217 LEU A CA 1
ATOM 1750 C C . LEU A 1 217 ? -9.888 5.253 0.616 1.00 98.81 217 LEU A C 1
ATOM 1752 O O . LEU A 1 217 ? -10.320 6.144 -0.118 1.00 98.81 217 LEU A O 1
ATOM 1756 N N . VAL A 1 218 ? -9.352 5.503 1.805 1.00 98.81 218 VAL A N 1
ATOM 1757 C CA . VAL A 1 218 ? -9.232 6.850 2.373 1.00 98.81 218 VAL A CA 1
ATOM 1758 C C . VAL A 1 218 ? -7.838 7.044 2.917 1.00 98.81 218 VAL A C 1
ATOM 1760 O O . VAL A 1 218 ? -7.323 6.157 3.587 1.00 98.81 218 VAL A O 1
ATOM 1763 N N . GLY A 1 219 ? -7.217 8.184 2.641 1.00 97.94 219 GLY A N 1
ATOM 1764 C CA . GLY A 1 219 ? -5.815 8.327 2.987 1.00 97.94 219 GLY A CA 1
ATOM 1765 C C . GLY A 1 219 ? -5.151 9.632 2.601 1.00 97.94 219 GLY A C 1
ATOM 1766 O O . GLY A 1 219 ? -5.820 10.609 2.249 1.00 97.94 219 GLY A O 1
ATOM 1767 N N . LEU A 1 220 ? -3.820 9.607 2.652 1.00 97.56 220 LEU A N 1
ATOM 1768 C CA . LEU A 1 220 ? -2.936 10.711 2.295 1.00 97.56 220 LEU A CA 1
ATOM 1769 C C . LEU A 1 220 ? -1.901 10.276 1.259 1.00 97.56 220 LEU A C 1
ATOM 1771 O O . LEU A 1 220 ? -1.060 9.426 1.535 1.00 97.56 220 LEU A O 1
ATOM 1775 N N . LEU A 1 221 ? -1.881 10.958 0.116 1.00 97.56 221 LEU A N 1
ATOM 1776 C CA . LEU A 1 221 ? -0.859 10.770 -0.914 1.00 97.56 221 LEU A CA 1
ATOM 1777 C C . LEU A 1 221 ? 0.056 11.993 -0.987 1.00 97.56 221 LEU A C 1
ATOM 1779 O O . LEU A 1 221 ? -0.432 13.119 -1.001 1.00 97.56 221 LEU A O 1
ATOM 1783 N N . PHE A 1 222 ? 1.372 11.805 -1.089 1.00 96.81 222 PHE A N 1
ATOM 1784 C CA . PHE A 1 222 ? 2.294 12.930 -1.280 1.00 96.81 222 PHE A CA 1
ATOM 1785 C C . PHE A 1 222 ? 2.070 13.636 -2.631 1.00 96.81 222 PHE A C 1
ATOM 1787 O O . PHE A 1 222 ? 2.038 13.000 -3.671 1.00 96.81 222 PHE A O 1
ATOM 1794 N N . ASN A 1 223 ? 1.992 14.963 -2.635 1.00 96.19 223 ASN A N 1
ATOM 1795 C CA . ASN A 1 223 ? 1.915 15.821 -3.821 1.00 96.19 223 ASN A CA 1
ATOM 1796 C C . ASN A 1 223 ? 3.244 16.537 -4.085 1.00 96.19 223 ASN A C 1
ATOM 1798 O O . ASN A 1 223 ? 3.302 17.761 -4.206 1.00 96.19 223 ASN A O 1
ATOM 1802 N N . ARG A 1 224 ? 4.341 15.785 -4.067 1.00 92.56 224 ARG A N 1
ATOM 1803 C CA . ARG A 1 224 ? 5.689 16.315 -4.268 1.00 92.56 224 ARG A CA 1
ATOM 1804 C C . ARG A 1 224 ? 6.603 15.249 -4.843 1.00 92.56 224 ARG A C 1
ATOM 1806 O O . ARG A 1 224 ? 6.360 14.051 -4.689 1.00 92.56 224 ARG A O 1
ATOM 1813 N N . SER A 1 225 ? 7.705 15.699 -5.423 1.00 88.06 225 SER A N 1
ATOM 1814 C CA . SER A 1 225 ? 8.813 14.829 -5.806 1.00 88.06 225 SER A CA 1
ATOM 1815 C C . SER A 1 225 ? 9.747 14.575 -4.620 1.00 88.06 225 SER A C 1
ATOM 1817 O O . SER A 1 225 ? 9.931 15.435 -3.752 1.00 88.06 225 SER A O 1
ATOM 1819 N N . PHE A 1 226 ? 10.360 13.395 -4.616 1.00 84.44 226 PHE A N 1
ATOM 1820 C CA . PHE A 1 226 ? 11.472 13.027 -3.744 1.00 84.44 226 PHE A CA 1
ATOM 1821 C C . PHE A 1 226 ? 12.625 12.542 -4.623 1.00 84.44 226 PHE A C 1
ATOM 1823 O O . PHE A 1 226 ? 12.388 11.935 -5.669 1.00 84.44 226 PHE A O 1
ATOM 1830 N N . GLU A 1 227 ? 13.864 12.813 -4.215 1.00 76.38 227 GLU A N 1
ATOM 1831 C CA . GLU A 1 227 ? 15.026 12.193 -4.849 1.00 76.38 227 GLU A CA 1
ATOM 1832 C C . GLU A 1 227 ? 15.156 10.747 -4.354 1.00 76.38 227 GLU A C 1
ATOM 1834 O O . GLU A 1 227 ? 15.263 10.496 -3.154 1.00 76.38 227 GLU A O 1
ATOM 1839 N N . GLY A 1 228 ? 15.123 9.788 -5.281 1.00 75.38 228 GLY A N 1
ATOM 1840 C CA . GLY A 1 228 ? 15.159 8.362 -4.960 1.00 75.38 228 GLY A CA 1
ATOM 1841 C C . GLY A 1 228 ? 13.854 7.858 -4.336 1.00 75.38 228 GLY A C 1
ATOM 1842 O O . GLY A 1 228 ? 12.765 8.111 -4.852 1.00 75.38 228 GLY A O 1
ATOM 1843 N N . GLY A 1 229 ? 13.983 7.094 -3.253 1.00 77.94 229 GLY A N 1
ATOM 1844 C CA . GLY A 1 229 ? 12.880 6.566 -2.458 1.00 77.94 229 GLY A CA 1
ATOM 1845 C C . GLY A 1 229 ? 13.301 5.341 -1.638 1.00 77.94 229 GLY A C 1
ATOM 1846 O O . GLY A 1 229 ? 14.424 4.853 -1.797 1.00 77.94 229 GLY A O 1
ATOM 1847 N N . PRO A 1 230 ? 12.411 4.827 -0.773 1.00 85.50 230 PRO A N 1
ATOM 1848 C CA . PRO A 1 230 ? 11.157 5.433 -0.328 1.00 85.50 230 PRO A CA 1
ATOM 1849 C C . PRO A 1 230 ? 11.393 6.593 0.671 1.00 85.50 230 PRO A C 1
ATOM 1851 O O . PRO A 1 230 ? 12.394 6.582 1.389 1.00 85.50 230 PRO A O 1
ATOM 1854 N N . PRO A 1 231 ? 10.474 7.576 0.763 1.00 91.25 231 PRO A N 1
ATOM 1855 C CA . PRO A 1 231 ? 9.229 7.679 0.004 1.00 91.25 231 PRO A CA 1
ATOM 1856 C C . PRO A 1 231 ? 9.472 8.070 -1.460 1.00 91.25 231 PRO A C 1
ATOM 1858 O O . PRO A 1 231 ? 10.313 8.908 -1.767 1.00 91.25 231 PRO A O 1
ATOM 1861 N N . PHE A 1 232 ? 8.708 7.469 -2.366 1.00 90.94 232 PHE A N 1
ATOM 1862 C CA . PHE A 1 232 ? 8.601 7.878 -3.760 1.00 90.94 232 PHE A CA 1
ATOM 1863 C C . PHE A 1 232 ? 7.542 8.969 -3.909 1.00 90.94 232 PHE A C 1
ATOM 1865 O O . PHE A 1 232 ? 6.475 8.907 -3.294 1.00 90.94 232 PHE A O 1
ATOM 1872 N N . GLY A 1 233 ? 7.819 9.945 -4.772 1.00 90.25 233 GLY A N 1
ATOM 1873 C CA . GLY A 1 233 ? 6.923 11.072 -5.023 1.00 90.25 233 GLY A CA 1
ATOM 1874 C C . GLY A 1 233 ? 5.711 10.739 -5.886 1.00 90.25 233 GLY A C 1
ATOM 1875 O O . GLY A 1 233 ? 5.535 9.615 -6.366 1.00 90.25 233 GLY A O 1
ATOM 1876 N N . GLY A 1 234 ? 4.882 11.745 -6.109 1.00 93.12 234 GLY A N 1
ATOM 1877 C CA . GLY A 1 234 ? 3.776 11.704 -7.054 1.00 93.12 234 GLY A CA 1
ATOM 1878 C C . GLY A 1 234 ? 3.030 13.029 -7.069 1.00 93.12 234 GLY A C 1
ATOM 1879 O O . GLY A 1 234 ? 3.405 13.981 -6.378 1.00 93.12 234 GLY A O 1
ATOM 1880 N N . ASN A 1 235 ? 2.003 13.096 -7.905 1.00 96.25 235 ASN A N 1
ATOM 1881 C CA . ASN A 1 235 ? 1.176 14.283 -8.058 1.00 96.25 235 ASN A CA 1
ATOM 1882 C C . ASN A 1 235 ? -0.286 13.918 -8.319 1.00 96.25 235 ASN A C 1
ATOM 1884 O O . ASN A 1 235 ? -0.632 12.783 -8.661 1.00 96.25 235 ASN A O 1
ATOM 1888 N N . LYS A 1 236 ? -1.150 14.918 -8.151 1.00 97.25 236 LYS A N 1
ATOM 1889 C CA . LYS A 1 236 ? -2.595 14.798 -8.332 1.00 97.25 236 LYS A CA 1
ATOM 1890 C C . LYS A 1 236 ? -2.977 14.196 -9.686 1.00 97.25 236 LYS A C 1
ATOM 1892 O O . LYS A 1 236 ? -3.841 13.321 -9.726 1.00 97.25 236 LYS A O 1
ATOM 1897 N N . GLU A 1 237 ? -2.360 14.642 -10.773 1.00 96.06 237 GLU A N 1
ATOM 1898 C CA . GLU A 1 237 ? -2.675 14.213 -12.137 1.00 96.06 237 GLU A CA 1
ATOM 1899 C C . GLU A 1 237 ? -2.370 12.722 -12.341 1.00 96.06 237 GLU A C 1
ATOM 1901 O O . GLU A 1 237 ? -3.214 11.978 -12.851 1.00 96.06 237 GLU A O 1
ATOM 1906 N N . GLU A 1 238 ? -1.207 12.261 -11.871 1.00 94.75 238 GLU A N 1
ATOM 1907 C CA . GLU A 1 238 ? -0.819 10.848 -11.875 1.00 94.75 238 GLU A CA 1
ATOM 1908 C C . GLU A 1 238 ? -1.812 9.988 -11.092 1.00 94.75 238 GLU A C 1
ATOM 1910 O O . GLU A 1 238 ? -2.223 8.928 -11.565 1.00 94.75 238 GLU A O 1
ATOM 1915 N N . TYR A 1 239 ? -2.238 10.444 -9.912 1.00 98.00 239 TYR A N 1
ATOM 1916 C CA . TYR A 1 239 ? -3.198 9.707 -9.091 1.00 98.00 239 TYR A CA 1
ATOM 1917 C C . TYR A 1 239 ? -4.577 9.638 -9.740 1.00 98.00 239 TYR A C 1
ATOM 1919 O O . TYR A 1 239 ? -5.202 8.578 -9.740 1.00 98.00 239 TYR A O 1
ATOM 1927 N N . ILE A 1 240 ? -5.041 10.724 -10.361 1.00 97.50 240 ILE A N 1
ATOM 1928 C CA . ILE A 1 240 ? -6.289 10.701 -11.129 1.00 97.50 240 ILE A CA 1
ATOM 1929 C C . ILE A 1 240 ? -6.190 9.662 -12.243 1.00 97.50 240 ILE A C 1
ATOM 1931 O O . ILE A 1 240 ? -7.075 8.813 -12.352 1.00 97.50 240 ILE A O 1
ATOM 1935 N N . HIS A 1 241 ? -5.118 9.685 -13.035 1.00 94.12 241 HIS A N 1
ATOM 1936 C CA . HIS A 1 241 ? -4.932 8.736 -14.129 1.00 94.12 241 HIS A CA 1
ATOM 1937 C C . HIS A 1 241 ? -4.885 7.281 -13.637 1.00 94.12 241 HIS A C 1
ATOM 1939 O O . HIS A 1 241 ? -5.535 6.408 -14.211 1.00 94.12 241 HIS A O 1
ATOM 1945 N N . LEU A 1 242 ? -4.156 7.033 -12.549 1.00 95.38 242 LEU A N 1
ATOM 1946 C CA . LEU A 1 242 ? -3.924 5.701 -12.004 1.00 95.38 242 LEU A CA 1
ATOM 1947 C C . LEU A 1 242 ? -5.179 5.090 -11.353 1.00 95.38 242 LEU A C 1
ATOM 1949 O O . LEU A 1 242 ? -5.457 3.908 -11.552 1.00 95.38 242 LEU A O 1
ATOM 1953 N N . PHE A 1 243 ? -5.939 5.869 -10.575 1.00 97.81 243 PHE A N 1
ATOM 1954 C CA . PHE A 1 243 ? -7.058 5.349 -9.779 1.00 97.81 243 PHE A CA 1
ATOM 1955 C C . PHE A 1 243 ? -8.420 5.450 -10.480 1.00 97.81 243 PHE A C 1
ATOM 1957 O O . PHE A 1 243 ? -9.275 4.595 -10.244 1.00 97.81 243 PHE A O 1
ATOM 1964 N N . SER A 1 244 ? -8.639 6.434 -11.364 1.00 96.69 244 SER A N 1
ATOM 1965 C CA . SER A 1 244 ? -9.952 6.662 -12.001 1.00 96.69 244 SER A CA 1
ATOM 1966 C C . SER A 1 244 ? -10.519 5.483 -12.801 1.00 96.69 244 SER A C 1
ATOM 1968 O O . SER A 1 244 ? -11.745 5.374 -12.860 1.00 96.69 244 SER A O 1
ATOM 1970 N N . PRO A 1 245 ? -9.731 4.589 -13.434 1.00 95.38 245 PRO A N 1
ATOM 1971 C CA . PRO A 1 245 ? -10.297 3.420 -14.108 1.00 95.38 245 PRO A CA 1
ATOM 1972 C C . PRO A 1 245 ? -11.073 2.499 -13.157 1.00 95.38 245 PRO A C 1
ATOM 1974 O O . PRO A 1 245 ? -12.114 1.968 -13.533 1.00 95.38 245 PRO A O 1
ATOM 1977 N N . THR A 1 246 ? -10.606 2.376 -11.915 1.00 93.88 246 THR A N 1
ATOM 1978 C CA . THR A 1 246 ? -11.093 1.390 -10.938 1.00 93.88 246 THR A CA 1
ATOM 1979 C C . THR A 1 246 ? -11.950 2.019 -9.841 1.00 93.88 246 THR A C 1
ATOM 1981 O O . THR A 1 246 ? -12.865 1.386 -9.321 1.00 93.88 246 THR A O 1
ATOM 1984 N N . PHE A 1 247 ? -11.687 3.280 -9.504 1.00 97.94 247 PHE A N 1
ATOM 1985 C CA . PHE A 1 247 ? -12.336 3.991 -8.412 1.00 97.94 247 PHE A CA 1
ATOM 1986 C C . PHE A 1 247 ? -13.064 5.240 -8.901 1.00 97.94 247 PHE A C 1
ATOM 1988 O O . PHE A 1 247 ? -12.626 5.937 -9.816 1.00 97.94 247 PHE A O 1
ATOM 1995 N N . SER A 1 248 ? -14.183 5.553 -8.256 1.00 98.25 248 SER A N 1
ATOM 1996 C CA . SER A 1 248 ? -14.788 6.877 -8.305 1.00 98.25 248 SER A CA 1
ATOM 1997 C C . SER A 1 248 ? -14.063 7.785 -7.313 1.00 98.25 248 SER A C 1
ATOM 1999 O O . SER A 1 248 ? -14.087 7.543 -6.103 1.00 98.25 248 SER A O 1
ATOM 2001 N N . ILE A 1 249 ? -13.428 8.843 -7.813 1.00 98.38 249 ILE A N 1
ATOM 2002 C CA . ILE A 1 249 ? -12.720 9.821 -6.984 1.00 98.38 249 ILE A CA 1
ATOM 2003 C C . ILE A 1 249 ? -13.748 10.766 -6.361 1.00 98.38 249 ILE A C 1
ATOM 2005 O O . ILE A 1 249 ? -14.260 11.660 -7.028 1.00 98.38 249 ILE A O 1
ATOM 2009 N N . LYS A 1 250 ? -14.069 10.563 -5.078 1.00 98.25 250 LYS A N 1
ATOM 2010 C CA . LYS A 1 250 ? -14.962 11.461 -4.331 1.00 98.25 250 LYS A CA 1
ATOM 2011 C C . LYS A 1 250 ? -14.217 12.689 -3.810 1.00 98.25 250 LYS A C 1
ATOM 2013 O O . LYS A 1 250 ? -14.794 13.769 -3.774 1.00 98.25 250 LYS A O 1
ATOM 2018 N N . LYS A 1 251 ? -12.962 12.519 -3.386 1.00 98.25 251 LYS A N 1
ATOM 2019 C CA . LYS A 1 251 ? -12.094 13.609 -2.928 1.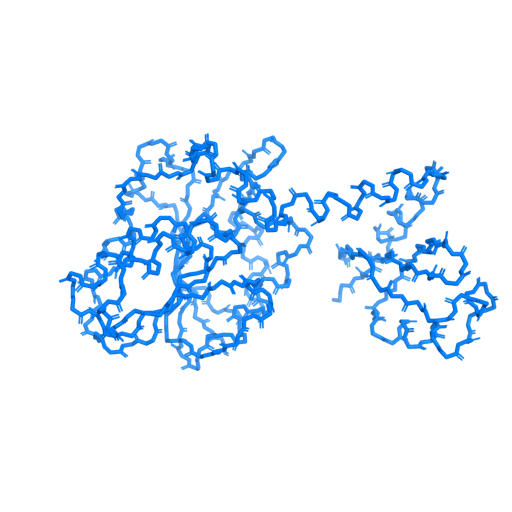00 98.25 251 LYS A CA 1
ATOM 2020 C C . LYS A 1 251 ? -10.643 13.332 -3.310 1.00 98.25 251 LYS A C 1
ATOM 2022 O O . LYS A 1 251 ? -10.198 12.194 -3.174 1.00 98.25 251 LYS A O 1
ATOM 2027 N N . LEU A 1 252 ? -9.942 14.363 -3.780 1.00 98.25 252 LEU A N 1
ATOM 2028 C CA . LEU A 1 252 ? -8.491 14.387 -3.991 1.00 98.25 252 LEU A CA 1
ATOM 2029 C C . LEU A 1 252 ? -8.019 15.848 -4.001 1.00 98.25 252 LEU A C 1
ATOM 2031 O O . LEU A 1 252 ? -7.968 16.515 -5.041 1.00 98.25 252 LEU A O 1
ATOM 2035 N N . GLU A 1 253 ? -7.756 16.376 -2.815 1.00 97.25 253 GLU A N 1
ATOM 2036 C CA . GLU A 1 253 ? -7.543 17.808 -2.574 1.00 97.25 253 GLU A CA 1
ATOM 2037 C C . GLU A 1 253 ? -6.358 18.024 -1.644 1.00 97.25 253 GLU A C 1
ATOM 2039 O O . GLU A 1 253 ? -6.050 17.143 -0.845 1.00 97.25 253 GLU A O 1
ATOM 2044 N N . THR A 1 254 ? -5.724 19.196 -1.713 1.00 96.69 254 THR A N 1
ATOM 2045 C CA . THR A 1 254 ? -4.656 19.578 -0.782 1.00 96.69 254 THR A CA 1
ATOM 2046 C C . THR A 1 254 ? -5.121 19.403 0.661 1.00 96.69 254 THR A C 1
ATOM 2048 O O . THR A 1 254 ? -6.177 19.899 1.061 1.00 96.69 254 THR A O 1
ATOM 2051 N N . CYS A 1 255 ? -4.340 18.666 1.443 1.00 95.62 255 CYS A N 1
ATOM 2052 C CA . CYS A 1 255 ? -4.671 18.345 2.818 1.00 95.62 255 CYS A CA 1
ATOM 2053 C C . CYS A 1 255 ? -4.321 19.523 3.741 1.00 95.62 255 CYS A C 1
ATOM 2055 O O . CYS A 1 255 ? -3.169 19.706 4.143 1.00 95.62 255 CYS A O 1
ATOM 2057 N N . TYR A 1 256 ? -5.335 20.328 4.069 1.00 93.00 256 TYR A N 1
ATOM 2058 C CA . TYR A 1 256 ? -5.198 21.580 4.825 1.00 93.00 256 TYR A CA 1
ATOM 2059 C C . TYR A 1 256 ? -4.761 21.399 6.287 1.00 93.00 256 TYR A C 1
ATOM 2061 O O . TYR A 1 256 ? -4.250 22.335 6.887 1.00 93.00 256 TYR A O 1
ATOM 2069 N N . ASN A 1 257 ? -4.984 20.226 6.885 1.00 93.81 257 ASN A N 1
ATOM 2070 C CA . ASN A 1 257 ? -4.627 19.919 8.274 1.00 93.81 257 ASN A CA 1
ATOM 2071 C C . ASN A 1 257 ? -3.523 18.859 8.371 1.00 93.81 257 ASN A C 1
ATOM 2073 O O . ASN A 1 257 ? -3.456 18.122 9.354 1.00 93.81 257 ASN A O 1
ATOM 2077 N N . SER A 1 258 ? -2.665 18.763 7.354 1.00 90.44 258 SER A N 1
ATOM 2078 C CA . SER A 1 258 ? -1.493 17.882 7.380 1.00 90.44 258 SER A CA 1
ATOM 2079 C C . SER A 1 258 ? -0.571 18.200 8.558 1.00 90.44 258 SER A C 1
ATOM 2081 O O . SER A 1 258 ? -0.570 19.299 9.113 1.00 90.44 258 SER A O 1
ATOM 2083 N N . PHE A 1 259 ? 0.264 17.235 8.938 1.00 86.19 259 PHE A N 1
ATOM 2084 C CA . PHE A 1 259 ? 1.291 17.480 9.946 1.00 86.19 259 PHE A CA 1
ATOM 2085 C C . PHE A 1 259 ? 2.268 18.560 9.453 1.00 86.19 259 PHE A C 1
ATOM 2087 O O . PHE A 1 259 ? 2.646 18.538 8.288 1.00 86.19 259 PHE A O 1
ATOM 2094 N N . LYS A 1 260 ? 2.748 19.457 10.327 1.00 84.75 260 LYS A N 1
ATOM 2095 C CA . LYS A 1 260 ? 3.555 20.640 9.940 1.00 84.75 260 LYS A CA 1
ATOM 2096 C C . LYS A 1 260 ? 4.736 20.336 9.003 1.00 84.75 260 LYS A C 1
ATOM 2098 O O . LYS A 1 260 ? 5.037 21.103 8.102 1.00 84.75 260 LYS A O 1
ATOM 2103 N N . LYS A 1 261 ? 5.413 19.194 9.186 1.00 84.25 261 LYS A N 1
ATOM 2104 C CA . LYS A 1 261 ? 6.540 18.768 8.324 1.00 84.25 261 LYS A CA 1
ATOM 2105 C C . LYS A 1 261 ? 6.128 18.358 6.900 1.00 84.25 261 LYS A C 1
ATOM 2107 O O . LYS A 1 261 ? 6.998 18.184 6.052 1.00 84.25 261 LYS A O 1
ATOM 2112 N N . ARG A 1 262 ? 4.836 18.138 6.664 1.00 87.25 262 ARG A N 1
ATOM 2113 C CA . ARG A 1 262 ? 4.240 17.660 5.410 1.00 87.25 262 ARG A CA 1
ATOM 2114 C C . ARG A 1 262 ? 3.167 18.608 4.868 1.00 87.25 262 ARG A C 1
ATOM 2116 O O . ARG A 1 262 ? 2.506 18.277 3.885 1.00 87.25 262 ARG A O 1
ATOM 2123 N N . GLU A 1 263 ? 3.002 19.770 5.494 1.00 86.31 263 GLU A N 1
ATOM 2124 C CA . GLU A 1 263 ? 2.060 20.808 5.085 1.00 86.31 263 GLU A CA 1
ATOM 2125 C C . GLU A 1 263 ? 2.226 21.150 3.598 1.00 86.31 263 GLU A C 1
ATOM 2127 O O . GLU A 1 263 ? 3.337 21.110 3.067 1.00 86.31 263 GLU A O 1
ATOM 2132 N N . GLU A 1 264 ? 1.102 21.379 2.914 1.00 89.00 264 GLU A N 1
ATOM 2133 C CA . GLU A 1 264 ? 1.013 21.650 1.465 1.00 89.00 264 GLU A CA 1
ATOM 2134 C C . GLU A 1 264 ? 1.540 20.540 0.537 1.00 89.00 264 GLU A C 1
ATOM 2136 O O . GLU A 1 264 ? 1.418 20.638 -0.684 1.00 89.00 264 GLU A O 1
ATOM 2141 N N . SER A 1 265 ? 2.074 19.452 1.092 1.00 92.25 265 SER A N 1
ATOM 2142 C CA . SER A 1 265 ? 2.715 18.385 0.328 1.00 92.25 265 SER A CA 1
ATOM 2143 C C . SER A 1 265 ? 1.962 17.064 0.319 1.00 92.25 265 SER A C 1
ATOM 2145 O O . SER A 1 265 ? 2.481 16.082 -0.202 1.00 92.25 265 SER A O 1
ATOM 2147 N N . GLU A 1 266 ? 0.753 17.020 0.869 1.00 96.06 266 GLU A N 1
ATOM 2148 C CA . GLU A 1 266 ? -0.113 15.841 0.881 1.00 96.06 266 GLU A CA 1
ATOM 2149 C C . GLU A 1 266 ? -1.487 16.192 0.289 1.00 96.06 266 GLU A C 1
ATOM 2151 O O . GLU A 1 266 ? -2.020 17.287 0.489 1.00 96.06 266 GLU A O 1
ATOM 2156 N N . LEU A 1 267 ? -2.078 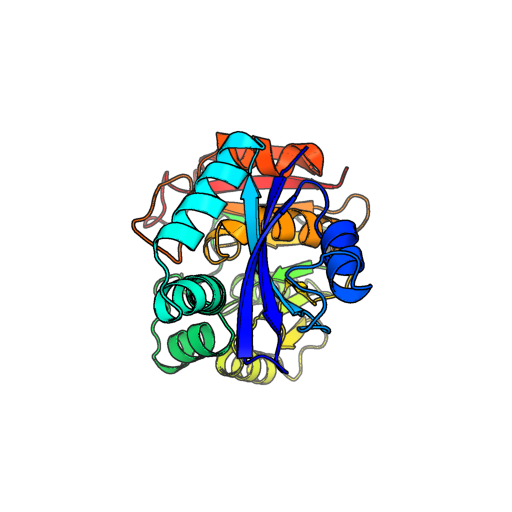15.248 -0.440 1.00 97.88 267 LEU A N 1
ATOM 2157 C CA . LEU A 1 267 ? -3.475 15.265 -0.851 1.00 97.88 267 LEU A CA 1
ATOM 2158 C C . LEU A 1 267 ? -4.259 14.338 0.063 1.00 97.88 267 LEU A C 1
ATOM 2160 O O . LEU A 1 267 ? -3.879 13.184 0.252 1.00 97.88 267 LEU A O 1
ATOM 2164 N N . PHE A 1 268 ? -5.394 14.813 0.556 1.00 98.31 268 PHE A N 1
ATOM 2165 C CA . PHE A 1 268 ? -6.366 13.969 1.222 1.00 98.31 268 PHE A CA 1
ATOM 2166 C C . PHE A 1 268 ? -7.287 13.330 0.182 1.00 98.31 268 PHE A C 1
ATOM 2168 O O . PHE A 1 268 ? -7.904 14.029 -0.633 1.00 98.31 268 PHE A O 1
ATOM 2175 N N . MET A 1 269 ? -7.385 12.000 0.217 1.00 98.50 269 MET A N 1
ATOM 2176 C CA . MET A 1 269 ? -8.148 11.220 -0.752 1.00 98.50 269 MET A CA 1
ATOM 2177 C C . MET A 1 269 ? -9.318 10.463 -0.123 1.00 98.50 269 MET A C 1
ATOM 2179 O O . MET A 1 269 ? -9.210 9.902 0.965 1.00 98.50 269 MET A O 1
ATOM 2183 N N . ILE A 1 270 ? -10.437 10.414 -0.849 1.00 98.62 270 ILE A N 1
ATOM 2184 C CA . ILE A 1 270 ? -11.549 9.488 -0.608 1.00 98.62 270 ILE A CA 1
ATOM 2185 C C . ILE A 1 270 ? -11.935 8.889 -1.956 1.00 98.62 270 ILE A C 1
ATOM 2187 O O . ILE A 1 270 ? -12.532 9.569 -2.797 1.00 98.62 270 ILE A O 1
ATOM 2191 N N . PHE A 1 271 ? -11.625 7.615 -2.154 1.00 98.62 271 PHE A N 1
ATOM 2192 C CA . PHE A 1 271 ? -11.931 6.860 -3.363 1.00 98.62 271 PHE A CA 1
ATOM 2193 C C . PHE A 1 271 ? -12.955 5.768 -3.048 1.00 98.62 271 PHE A C 1
ATOM 2195 O O . PHE A 1 271 ? -12.851 5.073 -2.038 1.00 98.62 271 PHE A O 1
ATOM 2202 N N . ILE A 1 272 ? -13.963 5.627 -3.905 1.00 98.31 272 ILE A N 1
ATOM 2203 C CA . ILE A 1 272 ? -15.039 4.640 -3.758 1.00 98.31 272 ILE A CA 1
ATOM 2204 C C . ILE A 1 272 ? -14.885 3.606 -4.864 1.00 98.31 272 ILE A C 1
ATOM 2206 O O . ILE A 1 272 ? -14.688 3.981 -6.020 1.00 98.31 272 ILE A O 1
ATOM 2210 N N . ILE A 1 273 ? -14.953 2.320 -4.522 1.00 96.38 273 ILE A N 1
ATOM 2211 C CA . ILE A 1 273 ? -14.881 1.255 -5.526 1.00 96.38 273 ILE A CA 1
ATOM 2212 C C . ILE A 1 273 ? -16.055 1.367 -6.518 1.00 96.38 273 ILE A C 1
ATOM 2214 O O . ILE A 1 273 ? -17.179 1.658 -6.100 1.00 96.38 273 ILE A O 1
ATOM 2218 N N . LYS A 1 274 ? -15.781 1.206 -7.819 1.00 91.44 274 LYS A N 1
ATOM 2219 C CA . LYS A 1 274 ? -16.808 1.206 -8.877 1.00 91.44 274 LYS A CA 1
ATOM 2220 C C . LYS A 1 274 ? -17.558 -0.119 -8.963 1.00 91.44 274 LYS A C 1
ATOM 2222 O O . LYS A 1 274 ? -16.945 -1.167 -8.668 1.00 91.44 274 LYS A O 1
#

Radius of gyration: 20.47 Å; Cα contacts (8 Å, |Δi|>4): 486; chains: 1; bounding box: 46×46×55 Å

Nearest PDB structures (foldseek):
  8ajp-assembly1_A  TM=8.683E-01  e=1.348E-16  Paraburkholderia xenovorans
  5ufm-assembly1_A  TM=7.856E-01  e=2.255E-10  Burkholderia thailandensis E264
  6bqc-assembly1_A-2  TM=8.454E-01  e=1.243E-09  Escherichia coli
  3h2b-assembly1_A  TM=7.724E-01  e=8.353E-08  Corynebacterium glutamicum ATCC 13032
  5gm2-assembly2_J  TM=6.172E-01  e=1.537E-07  Streptomyces blastmyceticus

Solvent-accessible surface area (backbone atoms only — not comparable to full-atom values): 15013 Å² total; per-residue (Å²): 121,57,17,33,25,37,32,30,37,12,77,90,62,74,40,78,48,77,44,61,41,69,52,63,71,64,52,50,51,38,39,56,67,43,74,36,84,92,43,38,86,27,56,65,62,42,84,61,41,68,42,74,26,77,41,64,66,57,20,50,52,50,41,49,53,61,60,70,63,76,41,69,69,58,53,48,46,55,36,39,59,72,48,59,75,35,45,64,50,49,25,51,28,60,78,66,70,60,55,86,86,64,77,90,52,51,53,54,59,59,47,58,57,53,73,73,58,79,74,39,72,50,33,34,36,28,54,55,34,77,92,37,40,58,57,54,51,39,50,75,74,58,37,47,34,38,37,36,30,30,48,24,56,68,56,43,53,51,50,45,63,75,44,68,87,42,88,34,52,46,76,42,75,41,58,73,91,75,60,85,62,68,18,46,33,34,49,43,55,71,30,75,31,56,47,59,76,67,48,49,66,58,49,53,56,47,49,61,64,31,41,31,93,80,11,35,45,35,34,50,46,54,49,39,85,47,90,73,61,72,57,36,52,43,43,70,69,60,50,49,66,68,42,50,86,60,26,46,77,77,40,79,41,77,29,88,56,44,56,82,96,44,49,82,32,27,26,37,36,34,32,32,54,109

pLDDT: mean 92.39, std 7.73, range [51.09, 98.88]

Secondary structure (DSSP, 8-state):
--EEEEEEEETTTTEEEEEEES-HHHHHHHHHTT-STTTGGGPSEEEEEEEEESSHHHHHHHHHHHHHH--HHHHHHHHHHHSTTSHHHHHHHHHTT--TT--SS--HHHHHHHHT---TTS-EEEES-TT-HHHHHHHHTT---EEEEES-HHHHHHHHHHTTT-TTEEEEES-GGG----EEEEEEESSGGGS-GGGHHHHHHHHHHHEEEEEEEEEEEE-S--SSSSSP---HHHHHHHHTTTEEEEEEEE-TT--GGGTTSEEEEEEEE-

Sequence (274 aa):
MSYTVYIIYSKSLNKYYTGSCENLTIRLSQHNAGRNKSTKAGIPWIIKHIEYYNTFTEARSREAAIKKMKSRIYIESLINSANSLDANFWSDKYQNNSTQWDLGLVSPPIKQYIDQLTNKDCRILIPGCGNAYEAAYLLEQGFTNITLIDIAEPLVQSLQKKYKNDSRIQIILGDFFNHQGQYDLIIEQTFFCAIDPSLRTNYVIKMSQLIAKGGKLVGLLFNRSFEGGPPFGGNKEEYIHLFSPTFSIKKLETCYNSFKKREESELFMIFIIK

Mean predicted aligned error: 10.54 Å